Protein AF-0000000084915578 (afdb_homodimer)

Solvent-accessible surface area (backbone atoms only — not comparable to full-atom values): 18205 Å² total; per-residue (Å²): 126,77,75,71,67,58,70,76,76,55,66,74,46,76,43,67,34,32,42,35,34,41,32,51,64,56,45,57,53,54,10,37,47,32,30,48,33,31,28,60,10,42,57,32,36,36,42,27,34,87,81,53,63,85,49,71,80,69,16,33,75,52,12,67,54,28,67,79,70,50,50,68,48,77,44,60,50,63,68,60,42,52,53,51,48,68,72,68,40,77,37,35,34,29,59,37,84,52,90,75,35,37,46,52,93,74,54,84,80,62,75,90,42,41,28,36,42,35,40,28,14,91,84,78,36,58,50,69,74,58,55,70,66,30,80,44,34,30,27,77,84,42,18,40,84,64,91,72,72,61,63,60,43,54,47,42,35,50,50,55,59,55,61,68,66,103,126,77,76,70,66,59,69,75,76,57,66,73,46,76,42,67,35,32,42,34,36,40,32,51,64,56,44,58,53,55,10,37,47,33,31,48,34,32,29,61,10,43,55,34,36,37,42,26,34,88,81,54,63,86,50,71,79,69,15,32,76,54,12,67,56,28,68,78,70,51,51,68,49,75,45,60,53,62,67,59,44,50,52,50,49,68,73,69,40,78,37,36,34,30,58,39,87,51,91,76,36,37,46,51,94,74,53,83,80,61,74,89,42,40,29,35,41,34,38,29,15,91,83,77,38,58,50,69,73,60,54,69,64,31,82,42,34,29,27,77,84,42,19,40,85,64,91,72,73,59,64,61,45,54,47,42,35,51,49,55,59,55,61,67,65,103

pLDDT: mean 94.27, std 12.88, range [24.0, 98.94]

Foldseek 3Di:
DPPPCPPPDDDQDAALEEEEEACADDLLLVLLVLLLCRVLRYQAYEYEEQPDDDDCVSSCVNNVCSVVPGHYYYDYDPVVVLVVLLPPWDAEEEADDDPFAAELVRDDDDRVIRYYYYWYYPVPIHDPSSVVSHPHYYYHDDDDDDPDDDRSVSVNVNSVVRSVVD/DPPPCPPPDDDQDAALEEEEEACADDLLLVLLVLLLCRVLRYQAYEYEEQPDDYDCVSSCVNNVCSVVPGHYYYDYDPVVVLVVLLPPWDAEEEADDDPFAAELVPDDDDRVIRYYYYWYYPVPIHDPSSVVSHPHYYYHDDDDDDPDDDRSVSVNVNSVVRSVVD

Organism: Flavobacterium indicum (strain DSM 17447 / CIP 109464 / GPTSA100-9) (NCBI:txid1094466)

InterPro domains:
  IPR001537 tRNA/rRNA methyltransferase, SpoU type [PF00588] (17-160)
  IPR029026 tRNA (guanine-N1-)-methyltransferase, N-terminal [G3DSA:3.40.1280.10] (2-166)
  IPR029028 Alpha/beta knot methyltransferases [SSF75217] (9-163)
  IPR051259 Ribosomal RNA Methyltransferase [PTHR43191] (7-164)

Secondary structure (DSSP, 8-state):
---------PPP--EEEEEEEES---HHHHHHHHHHHHHTTEEEEEEE-TT----HHHHHHHHTTGGGTS-EEEE--HHHHHHHHHHH-SEEEEES--TTPEEGGG----TTS-EEEEEEBTTTBS-HHHHTT-SEEEE----SS-S---HHHHHHHHHHHHHTT-/---------PPP--EEEEEEEES---HHHHHHHHHHHHHTTEEEEEEE-TT----HHHHHHHHTTGGGTS-EEEE--HHHHHHHHHHH-SEEEEES--TTPEEGGG----TTS-EEEEEEBTTTBS-HHHHTT-SEEEE----SS-S---HHHHHHHHHHHHHTT-

Sequence (332 aa):
MQLQHNNTNFEKQQFPITVICDGIYFQENIGSVFRLCDAFGVKDIVLSGKNLIFSERKINKTSRSTHKTVPYTIIYDKEKLISFIKSNFEQILGIEITNNSIPLNKFEFDSSKKTALIIGSEVVGISDELLNCCQNTIHIPMHGINSSMNVTHALSIVLYTFTQKFMQLQHNNTNFEKQQFPITVICDGIYFQENIGSVFRLCDAFGVKDIVLSGKNLIFSERKINKTSRSTHKTVPYTIIYDKEKLISFIKSNFEQILGIEITNNSIPLNKFEFDSSKKTALIIGSEVVGISDELLNCCQNTIHIPMHGINSSMNVTHALSIVLYTFTQKF

Radius of gyration: 19.31 Å; Cα contacts (8 Å, |Δi|>4): 688; chains: 2; bounding box: 40×57×52 Å

Nearest PDB structures (foldseek):
  2ha8-assembly1_B  TM=8.985E-01  e=6.764E-13  Homo sapiens
  1x7p-assembly1_A  TM=8.379E-01  e=2.114E-11  Streptomyces viridochromogenes
  7edc-assembly1_A-2  TM=7.873E-01  e=2.854E-12  Escherichia coli
  2i6d-assembly1_A  TM=8.215E-01  e=4.209E-11  Porphyromonas gingivalis W83
  1x7p-assembly1_B  TM=8.465E-01  e=1.668E-10  Streptomyces viridochromogenes

Structure (mmCIF, N/CA/C/O backbone):
data_AF-0000000084915578-model_v1
#
loop_
_entity.id
_entity.type
_entity.pdbx_description
1 polymer 'Probable tRNA/rRNA methyltransferase'
#
loop_
_atom_site.group_PDB
_atom_site.id
_atom_site.type_symbol
_atom_site.label_atom_id
_atom_site.label_alt_id
_atom_site.label_comp_id
_atom_site.label_asym_id
_atom_site.label_entity_id
_atom_site.label_seq_id
_atom_site.pdbx_PDB_ins_code
_atom_site.Cartn_x
_atom_site.Cartn_y
_atom_site.Cartn_z
_atom_site.occupancy
_atom_site.B_iso_or_equiv
_atom_site.auth_seq_id
_atom_site.auth_comp_id
_atom_site.auth_asym_id
_atom_site.auth_atom_id
_atom_site.pdbx_PDB_model_num
ATOM 1 N N . MET A 1 1 ? 11.547 13.492 23.359 1 24.11 1 MET A N 1
ATOM 2 C CA . MET A 1 1 ? 11.352 12.148 23.906 1 24.11 1 MET A CA 1
ATOM 3 C C . MET A 1 1 ? 10.961 11.172 22.797 1 24.11 1 MET A C 1
ATOM 5 O O . MET A 1 1 ? 10.031 11.43 22.031 1 24.11 1 MET A O 1
ATOM 9 N N . GLN A 1 2 ? 11.781 10.422 22.156 1 29.3 2 GLN A N 1
ATOM 10 C CA . GLN A 1 2 ? 11.469 9.461 21.094 1 29.3 2 GLN A CA 1
ATOM 11 C C . GLN A 1 2 ? 10.219 8.656 21.438 1 29.3 2 GLN A C 1
ATOM 13 O O . GLN A 1 2 ? 10.078 8.156 22.562 1 29.3 2 GLN A O 1
ATOM 18 N N . LEU A 1 3 ? 9.148 8.969 20.906 1 36.47 3 LEU A N 1
ATOM 19 C CA . LEU A 1 3 ? 7.898 8.305 21.25 1 36.47 3 LEU A CA 1
ATOM 20 C C . LEU A 1 3 ? 8.141 6.855 21.641 1 36.47 3 LEU A C 1
ATOM 22 O O . LEU A 1 3 ? 8.875 6.137 20.969 1 36.47 3 LEU A O 1
ATOM 26 N N . GLN A 1 4 ? 8.445 6.688 22.922 1 36.53 4 GLN A N 1
ATOM 27 C CA . GLN A 1 4 ? 8.469 5.332 23.469 1 36.53 4 GLN A CA 1
ATOM 28 C C . GLN A 1 4 ? 7.441 4.445 22.766 1 36.53 4 GLN A C 1
ATOM 30 O O . GLN A 1 4 ? 6.238 4.699 22.844 1 36.53 4 GLN A O 1
ATOM 35 N N . HIS A 1 5 ? 7.68 4.207 21.5 1 43.44 5 HIS A N 1
ATOM 36 C CA . HIS A 1 5 ? 6.789 3.207 20.922 1 43.44 5 HIS A CA 1
ATOM 37 C C . HIS A 1 5 ? 6.309 2.221 21.984 1 43.44 5 HIS A C 1
ATOM 39 O O . HIS A 1 5 ? 7.062 1.338 22.406 1 43.44 5 HIS A O 1
ATOM 45 N N . ASN A 1 6 ? 5.758 2.756 22.984 1 45.16 6 ASN A N 1
ATOM 46 C CA . ASN A 1 6 ? 5.035 1.681 23.656 1 45.16 6 ASN A CA 1
ATOM 47 C C . ASN A 1 6 ? 4.465 0.679 22.656 1 45.16 6 ASN A C 1
ATOM 49 O O . ASN A 1 6 ? 3.842 1.069 21.672 1 45.16 6 ASN A O 1
ATOM 53 N N . ASN A 1 7 ? 5.109 -0.438 22.438 1 50.56 7 ASN A N 1
ATOM 54 C CA . ASN A 1 7 ? 4.98 -1.566 21.516 1 50.56 7 ASN A CA 1
ATOM 55 C C . ASN A 1 7 ? 3.52 -1.935 21.281 1 50.56 7 ASN A C 1
ATOM 57 O O . ASN A 1 7 ? 2.84 -2.412 22.188 1 50.56 7 ASN A O 1
ATOM 61 N N . THR A 1 8 ? 2.766 -1.022 20.656 1 56.12 8 THR A N 1
ATOM 62 C CA . THR A 1 8 ? 1.512 -1.674 20.297 1 56.12 8 THR A CA 1
ATOM 63 C C . THR A 1 8 ? 1.745 -3.141 19.938 1 56.12 8 THR A C 1
ATOM 65 O O . THR A 1 8 ? 2.602 -3.455 19.109 1 56.12 8 THR A O 1
ATOM 68 N N . ASN A 1 9 ? 1.557 -3.959 20.891 1 67.31 9 ASN A N 1
ATOM 69 C CA . ASN A 1 9 ? 1.665 -5.402 20.703 1 67.31 9 ASN A CA 1
ATOM 70 C C . ASN A 1 9 ? 0.527 -5.945 19.844 1 67.31 9 ASN A C 1
ATOM 72 O O . ASN A 1 9 ? -0.626 -5.969 20.266 1 67.31 9 ASN A O 1
ATOM 76 N N . PHE A 1 10 ? 0.877 -5.969 18.5 1 80.69 10 PHE A N 1
ATOM 77 C CA . PHE A 1 10 ? -0.086 -6.648 17.641 1 80.69 10 PHE A CA 1
ATOM 78 C C . PHE A 1 10 ? -0.057 -8.156 17.891 1 80.69 10 PHE A C 1
ATOM 80 O O . PHE A 1 10 ? 0.991 -8.719 18.203 1 80.69 10 PHE A O 1
ATOM 87 N N . GLU A 1 11 ? -1.188 -8.727 17.875 1 84.69 11 GLU A N 1
ATOM 88 C CA . GLU A 1 11 ? -1.254 -10.18 18 1 84.69 11 GLU A CA 1
ATOM 89 C C . GLU A 1 11 ? -0.652 -10.859 16.781 1 84.69 11 GLU A C 1
ATOM 91 O O . GLU A 1 11 ? -1.042 -10.578 15.641 1 84.69 11 GLU A O 1
ATOM 96 N N . LYS A 1 12 ? 0.289 -11.703 17.094 1 90.56 12 LYS A N 1
ATOM 97 C CA . LYS A 1 12 ? 0.855 -12.508 16.016 1 90.56 12 LYS A CA 1
ATOM 98 C C . LYS A 1 12 ? -0.173 -13.492 15.453 1 90.56 12 LYS A C 1
ATOM 100 O O . LYS A 1 12 ? -0.849 -14.188 16.219 1 90.56 12 LYS A O 1
ATOM 105 N N . GLN A 1 13 ? -0.367 -13.367 14.102 1 94.62 13 GLN A N 1
ATOM 106 C CA . GLN A 1 13 ? -1.313 -14.234 13.414 1 94.62 13 GLN A CA 1
ATOM 107 C C . GLN A 1 13 ? -0.831 -14.57 12.008 1 94.62 13 GLN A C 1
ATOM 109 O O . GLN A 1 13 ? -0.178 -13.75 11.359 1 94.62 13 GLN A O 1
ATOM 114 N N . GLN A 1 14 ? -1.083 -15.82 11.68 1 97.69 14 GLN A N 1
ATOM 115 C CA . GLN A 1 14 ? -0.824 -16.25 10.312 1 97.69 14 GLN A CA 1
ATOM 116 C C . GLN A 1 14 ? -2.117 -16.656 9.609 1 97.69 14 GLN A C 1
ATOM 118 O O . GLN A 1 14 ? -2.975 -17.312 10.203 1 97.69 14 GLN A O 1
ATOM 123 N N . PHE A 1 15 ? -2.219 -16.297 8.367 1 98.56 15 PHE A N 1
ATOM 124 C CA . PHE A 1 15 ? -3.408 -16.594 7.582 1 98.56 15 PHE A CA 1
ATOM 125 C C . PHE A 1 15 ? -3.078 -17.562 6.449 1 98.56 15 PHE A C 1
ATOM 127 O O . PHE A 1 15 ? -1.935 -17.625 5.996 1 98.56 15 PHE A O 1
ATOM 134 N N . PRO A 1 16 ? -4.039 -18.375 6.062 1 98.75 16 PRO A N 1
ATOM 135 C CA . PRO A 1 16 ? -3.779 -19.344 4.992 1 98.75 16 PRO A CA 1
ATOM 136 C C . PRO A 1 16 ? -3.74 -18.688 3.609 1 98.75 16 PRO A C 1
ATOM 138 O O . PRO A 1 16 ? -4.488 -19.094 2.713 1 98.75 16 PRO A O 1
ATOM 141 N N . ILE A 1 17 ? -2.883 -17.703 3.443 1 98.94 17 ILE A N 1
ATOM 142 C CA . ILE A 1 17 ? -2.654 -16.953 2.215 1 98.94 17 ILE A CA 1
ATOM 143 C C . ILE A 1 17 ? -1.2 -17.109 1.776 1 98.94 17 ILE A C 1
ATOM 145 O O . ILE A 1 17 ? -0.284 -17 2.594 1 98.94 17 ILE A O 1
ATOM 149 N N . THR A 1 18 ? -0.978 -17.453 0.585 1 98.94 18 THR A N 1
ATOM 150 C CA . THR A 1 18 ? 0.331 -17.484 -0.059 1 98.94 18 THR A CA 1
ATOM 151 C C . THR A 1 18 ? 0.401 -16.438 -1.173 1 98.94 18 THR A C 1
ATOM 153 O O . THR A 1 18 ? -0.535 -16.312 -1.965 1 98.94 18 THR A O 1
ATOM 156 N N . VAL A 1 19 ? 1.485 -15.727 -1.22 1 98.94 19 VAL A N 1
ATOM 157 C CA . VAL A 1 19 ? 1.704 -14.758 -2.291 1 98.94 19 VAL A CA 1
ATOM 158 C C . VAL A 1 19 ? 2.643 -15.352 -3.338 1 98.94 19 VAL A C 1
ATOM 160 O O . VAL A 1 19 ? 3.725 -15.844 -3.006 1 98.94 19 VAL A O 1
ATOM 163 N N . ILE A 1 20 ? 2.211 -15.336 -4.566 1 98.94 20 ILE A N 1
ATOM 164 C CA . ILE A 1 20 ? 2.998 -15.852 -5.684 1 98.94 20 ILE A CA 1
ATOM 165 C C . ILE A 1 20 ? 3.428 -14.695 -6.586 1 98.94 20 ILE A C 1
ATOM 167 O O . ILE A 1 20 ? 2.586 -14 -7.16 1 98.94 20 ILE A O 1
ATOM 171 N N . CYS A 1 21 ? 4.719 -14.562 -6.711 1 98.88 21 CYS A N 1
ATOM 172 C CA . CYS A 1 21 ? 5.297 -13.523 -7.551 1 98.88 21 CYS A CA 1
ATOM 173 C C . CYS A 1 21 ? 5.66 -14.07 -8.93 1 98.88 21 CYS A C 1
ATOM 175 O O . CYS A 1 21 ? 6.559 -14.906 -9.047 1 98.88 21 CYS A O 1
ATOM 177 N N . ASP A 1 22 ? 4.984 -13.578 -9.914 1 98.44 22 ASP A N 1
ATOM 178 C CA . ASP A 1 22 ? 5.234 -13.984 -11.297 1 98.44 22 ASP A CA 1
ATOM 179 C C . ASP A 1 22 ? 6.16 -13 -12 1 98.44 22 ASP A C 1
ATOM 181 O O . ASP A 1 22 ? 5.699 -12.117 -12.734 1 98.44 22 ASP A O 1
ATOM 185 N N . GLY A 1 23 ? 7.43 -13.156 -11.789 1 97.31 23 GLY A N 1
ATOM 186 C CA . GLY A 1 23 ? 8.43 -12.391 -12.516 1 97.31 23 GLY A CA 1
ATOM 187 C C . GLY A 1 23 ? 8.602 -10.977 -11.984 1 97.31 23 GLY A C 1
ATOM 188 O O . GLY A 1 23 ? 8.789 -10.039 -12.766 1 97.31 23 GLY A O 1
ATOM 189 N N . ILE A 1 24 ? 8.453 -10.781 -10.688 1 97.62 24 ILE A N 1
ATOM 190 C CA . ILE A 1 24 ? 8.781 -9.484 -10.117 1 97.62 24 ILE A CA 1
ATOM 191 C C . ILE A 1 24 ? 10.242 -9.148 -10.414 1 97.62 24 ILE A C 1
ATOM 193 O O . ILE A 1 24 ? 11.141 -9.945 -10.109 1 97.62 24 ILE A O 1
ATOM 197 N N . TYR A 1 25 ? 10.461 -7.973 -10.945 1 91.44 25 TYR A N 1
ATOM 198 C CA . TYR A 1 25 ? 11.758 -7.66 -11.531 1 91.44 25 TYR A CA 1
ATOM 199 C C . TYR A 1 25 ? 12.609 -6.848 -10.562 1 91.44 25 TYR A C 1
ATOM 201 O O . TYR A 1 25 ? 13.781 -7.168 -10.336 1 91.44 25 TYR A O 1
ATOM 209 N N . PHE A 1 26 ? 12.07 -5.793 -10 1 94.81 26 PHE A N 1
ATOM 210 C CA . PHE A 1 26 ? 12.82 -4.855 -9.18 1 94.81 26 PHE A CA 1
ATOM 211 C C . PHE A 1 26 ? 13.055 -5.426 -7.781 1 94.81 26 PHE A C 1
ATOM 213 O O . PHE A 1 26 ? 12.102 -5.785 -7.086 1 94.81 26 PHE A O 1
ATOM 220 N N . GLN A 1 27 ? 14.289 -5.418 -7.32 1 97 27 GLN A N 1
ATOM 221 C CA . GLN A 1 27 ? 14.68 -5.961 -6.027 1 97 27 GLN A CA 1
ATOM 222 C C . GLN A 1 27 ? 13.977 -5.234 -4.887 1 97 27 GLN A C 1
ATOM 224 O O . GLN A 1 27 ? 13.625 -5.848 -3.875 1 97 27 GLN A O 1
ATOM 229 N N . GLU A 1 28 ? 13.773 -3.969 -5.09 1 96.62 28 GLU A N 1
ATOM 230 C CA . GLU A 1 28 ? 13.07 -3.184 -4.082 1 96.62 28 GLU A CA 1
ATOM 231 C C . GLU A 1 28 ? 11.664 -3.719 -3.846 1 96.62 28 GLU A C 1
ATOM 233 O O . GLU A 1 28 ? 11.195 -3.773 -2.707 1 96.62 28 GLU A O 1
ATOM 238 N N . ASN A 1 29 ? 11.039 -4.133 -4.922 1 98.06 29 ASN A N 1
ATOM 239 C CA . ASN A 1 29 ? 9.695 -4.695 -4.801 1 98.06 29 ASN A CA 1
ATOM 240 C C . ASN A 1 29 ? 9.727 -6.078 -4.148 1 98.06 29 ASN A C 1
ATOM 242 O O . ASN A 1 29 ? 8.844 -6.414 -3.357 1 98.06 29 ASN A O 1
ATOM 246 N N . ILE A 1 30 ? 10.703 -6.844 -4.445 1 98.62 30 ILE A N 1
ATOM 247 C CA . ILE A 1 30 ? 10.836 -8.156 -3.814 1 98.62 30 ILE A CA 1
ATOM 248 C C . ILE A 1 30 ? 10.984 -7.984 -2.305 1 98.62 30 ILE A C 1
ATOM 250 O O . ILE A 1 30 ? 10.312 -8.664 -1.528 1 98.62 30 ILE A O 1
ATOM 254 N N . GLY A 1 31 ? 11.875 -7.066 -1.891 1 98.69 31 GLY A N 1
ATOM 255 C CA . GLY A 1 31 ? 12 -6.773 -0.472 1 98.69 31 GLY A CA 1
ATOM 256 C C . GLY A 1 31 ? 10.695 -6.32 0.161 1 98.69 31 GLY A C 1
ATOM 257 O O . GLY A 1 31 ? 10.344 -6.77 1.254 1 98.69 31 GLY A O 1
ATOM 258 N N . SER A 1 32 ? 9.969 -5.465 -0.531 1 98.75 32 SER A N 1
ATOM 259 C CA . SER A 1 32 ? 8.68 -4.961 -0.053 1 98.75 32 SER A CA 1
ATOM 260 C C . SER A 1 32 ? 7.668 -6.09 0.096 1 98.75 32 SER A C 1
ATOM 262 O O . SER A 1 32 ? 6.859 -6.082 1.025 1 98.75 32 SER A O 1
ATOM 264 N N . VAL A 1 33 ? 7.695 -7.039 -0.812 1 98.88 33 VAL A N 1
ATOM 265 C CA . VAL A 1 33 ? 6.789 -8.18 -0.731 1 98.88 33 VAL A CA 1
ATOM 266 C C . VAL A 1 33 ? 7.027 -8.938 0.57 1 98.88 33 VAL A C 1
ATOM 268 O O . VAL A 1 33 ? 6.082 -9.258 1.295 1 98.88 33 VAL A O 1
ATOM 271 N N . PHE A 1 34 ? 8.281 -9.141 0.9 1 98.88 34 PHE A N 1
ATOM 272 C CA . PHE A 1 34 ? 8.602 -9.836 2.143 1 98.88 34 PHE A CA 1
ATOM 273 C C . PHE A 1 34 ? 8.094 -9.047 3.346 1 98.88 34 PHE A C 1
ATOM 275 O O . PHE A 1 34 ? 7.488 -9.617 4.254 1 98.88 34 PHE A O 1
ATOM 282 N N . ARG A 1 35 ? 8.352 -7.777 3.314 1 98.81 35 ARG A N 1
ATOM 283 C CA . ARG A 1 35 ? 7.957 -6.93 4.438 1 98.81 35 ARG A CA 1
ATOM 284 C C . ARG A 1 35 ? 6.441 -6.914 4.605 1 98.81 35 ARG A C 1
ATOM 286 O O . ARG A 1 35 ? 5.934 -7.004 5.727 1 98.81 35 ARG A O 1
ATOM 293 N N . LEU A 1 36 ? 5.75 -6.832 3.527 1 98.88 36 LEU A N 1
ATOM 294 C CA . LEU A 1 36 ? 4.293 -6.848 3.553 1 98.88 36 LEU A CA 1
ATOM 295 C C . LEU A 1 36 ? 3.771 -8.195 4.039 1 98.88 36 LEU A C 1
ATOM 297 O O . LEU A 1 36 ? 2.824 -8.258 4.824 1 98.88 36 LEU A O 1
ATOM 301 N N . CYS A 1 37 ? 4.371 -9.234 3.557 1 98.88 37 CYS A N 1
ATOM 302 C CA . CYS A 1 37 ? 3.928 -10.57 3.939 1 98.88 37 CYS A CA 1
ATOM 303 C C . CYS A 1 37 ? 4.152 -10.812 5.426 1 98.88 37 CYS A C 1
ATOM 305 O O . CYS A 1 37 ? 3.338 -11.469 6.082 1 98.88 37 CYS A O 1
ATOM 307 N N . ASP A 1 38 ? 5.254 -10.305 5.953 1 98.62 38 ASP A N 1
ATOM 308 C CA . ASP A 1 38 ? 5.457 -10.32 7.398 1 98.62 38 ASP A CA 1
ATOM 309 C C . ASP A 1 38 ? 4.352 -9.555 8.117 1 98.62 38 ASP A C 1
ATOM 311 O O . ASP A 1 38 ? 3.682 -10.094 9 1 98.62 38 ASP A O 1
ATOM 315 N N . ALA A 1 39 ? 4.098 -8.375 7.703 1 98.31 39 ALA A N 1
ATOM 316 C CA . ALA A 1 39 ? 3.162 -7.469 8.367 1 98.31 39 ALA A CA 1
ATOM 317 C C . ALA A 1 39 ? 1.756 -8.062 8.398 1 98.31 39 ALA A C 1
ATOM 319 O O . ALA A 1 39 ? 1.021 -7.883 9.375 1 98.31 39 ALA A O 1
ATOM 320 N N . PHE A 1 40 ? 1.447 -8.797 7.348 1 98.62 40 PHE A N 1
ATOM 321 C CA . PHE A 1 40 ? 0.062 -9.234 7.234 1 98.62 40 PHE A CA 1
ATOM 322 C C . PHE A 1 40 ? -0.051 -10.734 7.488 1 98.62 40 PHE A C 1
ATOM 324 O O . PHE A 1 40 ? -1.059 -11.359 7.141 1 98.62 40 PHE A O 1
ATOM 331 N N . GLY A 1 41 ? 0.993 -11.312 8.008 1 98.44 41 GLY A N 1
ATOM 332 C CA . GLY A 1 41 ? 0.93 -12.695 8.453 1 98.44 41 GLY A CA 1
ATOM 333 C C . GLY A 1 41 ? 0.669 -13.672 7.32 1 98.44 41 GLY A C 1
ATOM 334 O O . GLY A 1 41 ? -0.107 -14.617 7.477 1 98.44 41 GLY A O 1
ATOM 335 N N . VAL A 1 42 ? 1.19 -13.469 6.184 1 98.75 42 VAL A N 1
ATOM 336 C CA . VAL A 1 42 ? 1.116 -14.375 5.043 1 98.75 42 VAL A CA 1
ATOM 337 C C . VAL A 1 42 ? 1.883 -15.664 5.355 1 98.75 42 VAL A C 1
ATOM 339 O O . VAL A 1 42 ? 2.957 -15.617 5.961 1 98.75 42 VAL A O 1
ATOM 342 N N . LYS A 1 43 ? 1.327 -16.734 4.93 1 98.62 43 LYS A N 1
ATOM 343 C CA . LYS A 1 43 ? 1.896 -18.047 5.262 1 98.62 43 LYS A CA 1
ATOM 344 C C . LYS A 1 43 ? 3.262 -18.234 4.605 1 98.62 43 LYS A C 1
ATOM 346 O O . LYS A 1 43 ? 4.215 -18.656 5.258 1 98.62 43 LYS A O 1
ATOM 351 N N . ASP A 1 44 ? 3.322 -17.953 3.309 1 98.5 44 ASP A N 1
ATOM 352 C CA . ASP A 1 44 ? 4.598 -18.078 2.605 1 98.5 44 ASP A CA 1
ATOM 353 C C . ASP A 1 44 ? 4.555 -17.375 1.255 1 98.5 44 ASP A C 1
ATOM 355 O O . ASP A 1 44 ? 3.51 -16.844 0.854 1 98.5 44 ASP A O 1
ATOM 359 N N . ILE A 1 45 ? 5.742 -17.312 0.639 1 98.88 45 ILE A N 1
ATOM 360 C CA . ILE A 1 45 ? 5.934 -16.625 -0.636 1 98.88 45 ILE A CA 1
ATOM 361 C C . ILE A 1 45 ? 6.5 -17.609 -1.664 1 98.88 45 ILE A C 1
ATOM 363 O O . ILE A 1 45 ? 7.363 -18.422 -1.342 1 98.88 45 ILE A O 1
ATOM 367 N N . VAL A 1 46 ? 5.988 -17.5 -2.865 1 98.94 46 VAL A N 1
ATOM 368 C CA . VAL A 1 46 ? 6.621 -18.188 -3.986 1 98.94 46 VAL A CA 1
ATOM 369 C C . VAL A 1 46 ? 7.18 -17.156 -4.973 1 98.94 46 VAL A C 1
ATOM 371 O O . VAL A 1 46 ? 6.438 -16.312 -5.484 1 98.94 46 VAL A O 1
ATOM 374 N N . LEU A 1 47 ? 8.445 -17.266 -5.176 1 98.69 47 LEU A N 1
ATOM 375 C CA . LEU A 1 47 ? 9.102 -16.469 -6.215 1 98.69 47 LEU A CA 1
ATOM 376 C C . LEU A 1 47 ? 9.273 -17.281 -7.492 1 98.69 47 LEU A C 1
ATOM 378 O O . LEU A 1 47 ? 9.602 -18.469 -7.441 1 98.69 47 LEU A O 1
ATOM 382 N N . SER A 1 48 ? 8.977 -16.578 -8.617 1 98.25 48 SER A N 1
ATOM 383 C CA . SER A 1 48 ? 9.07 -17.297 -9.891 1 98.25 48 SER A CA 1
ATOM 384 C C . SER A 1 48 ? 9.484 -16.359 -11.016 1 98.25 48 SER A C 1
ATOM 386 O O . SER A 1 48 ? 9.594 -15.148 -10.812 1 98.25 48 SER A O 1
ATOM 388 N N . GLY A 1 49 ? 9.766 -16.906 -12.211 1 94.5 49 GLY A N 1
ATOM 389 C CA . GLY A 1 49 ? 10.164 -16.172 -13.398 1 94.5 49 GLY A CA 1
ATOM 390 C C . GLY A 1 49 ? 11.508 -16.594 -13.938 1 94.5 49 GLY A C 1
ATOM 391 O O . GLY A 1 49 ? 12.445 -16.844 -13.18 1 94.5 49 GLY A O 1
ATOM 392 N N . LYS A 1 50 ? 11.609 -16.656 -15.195 1 88.75 50 LYS A N 1
ATOM 393 C CA . LYS A 1 50 ? 12.828 -17.125 -15.852 1 88.75 50 LYS A CA 1
ATOM 394 C C . LYS A 1 50 ? 13.992 -16.172 -15.578 1 88.75 50 LYS A C 1
ATOM 396 O O . LYS A 1 50 ? 15.141 -16.625 -15.438 1 88.75 50 LYS A O 1
ATOM 401 N N . ASN A 1 51 ? 13.766 -14.93 -15.414 1 88.31 51 ASN A N 1
ATOM 402 C CA . ASN A 1 51 ? 14.812 -13.93 -15.242 1 88.31 51 ASN A CA 1
ATOM 403 C C . ASN A 1 51 ? 14.852 -13.406 -13.805 1 88.31 51 ASN A C 1
ATOM 405 O O . ASN A 1 51 ? 15.352 -12.305 -13.555 1 88.31 51 ASN A O 1
ATOM 409 N N . LEU A 1 52 ? 14.281 -14.195 -12.93 1 93.25 52 LEU A N 1
ATOM 410 C CA . LEU A 1 52 ? 14.242 -13.773 -11.539 1 93.25 52 LEU A CA 1
ATOM 411 C C . LEU A 1 52 ? 15.656 -13.57 -10.992 1 93.25 52 LEU A C 1
ATOM 413 O O . LEU A 1 52 ? 16.5 -14.445 -11.117 1 93.25 52 LEU A O 1
ATOM 417 N N . ILE A 1 53 ? 15.859 -12.359 -10.516 1 91.69 53 ILE A N 1
ATOM 418 C CA . ILE A 1 53 ? 17.047 -12.07 -9.719 1 91.69 53 ILE A CA 1
ATOM 419 C C . ILE A 1 53 ? 16.656 -11.898 -8.258 1 91.69 53 ILE A C 1
ATOM 421 O O . ILE A 1 53 ? 15.797 -11.086 -7.926 1 91.69 53 ILE A O 1
ATOM 425 N N . PHE A 1 54 ? 17.266 -12.727 -7.434 1 94.69 54 PHE A N 1
ATOM 426 C CA . PHE A 1 54 ? 17.016 -12.672 -6 1 94.69 54 PHE A CA 1
ATOM 427 C C . PHE A 1 54 ? 18.312 -12.562 -5.223 1 94.69 54 PHE A C 1
ATOM 429 O O . PHE A 1 54 ? 19.141 -13.484 -5.242 1 94.69 54 PHE A O 1
ATOM 436 N N . SER A 1 55 ? 18.5 -11.43 -4.664 1 96.25 55 SER A N 1
ATOM 437 C CA . SER A 1 55 ? 19.672 -11.164 -3.852 1 96.25 55 SER A CA 1
ATOM 438 C C . SER A 1 55 ? 19.297 -10.68 -2.457 1 96.25 55 SER A C 1
ATOM 440 O O . SER A 1 55 ? 18.75 -9.578 -2.301 1 96.25 55 SER A O 1
ATOM 442 N N . GLU A 1 56 ? 19.625 -11.484 -1.433 1 96.06 56 GLU A N 1
ATOM 443 C CA . GLU A 1 56 ? 19.297 -11.102 -0.062 1 96.06 56 GLU A CA 1
ATOM 444 C C . GLU A 1 56 ? 19.922 -9.75 0.293 1 96.06 56 GLU A C 1
ATOM 446 O O . GLU A 1 56 ? 19.297 -8.938 0.98 1 96.06 56 GLU A O 1
ATOM 451 N N . ARG A 1 57 ? 21.094 -9.547 -0.167 1 96.88 57 ARG A N 1
ATOM 452 C CA . ARG A 1 57 ? 21.797 -8.297 0.099 1 96.88 57 ARG A CA 1
ATOM 453 C C . ARG A 1 57 ? 21.031 -7.105 -0.468 1 96.88 57 ARG A C 1
ATOM 455 O O . ARG A 1 57 ? 20.875 -6.078 0.199 1 96.88 57 ARG A O 1
ATOM 462 N N . LYS A 1 58 ? 20.5 -7.32 -1.671 1 97.31 58 LYS A N 1
ATOM 463 C CA . LYS A 1 58 ? 19.859 -6.211 -2.377 1 97.31 58 LYS A CA 1
ATOM 464 C C . LYS A 1 58 ? 18.484 -5.918 -1.807 1 97.31 58 LYS A C 1
ATOM 466 O O . LYS A 1 58 ? 18 -4.789 -1.884 1 97.31 58 LYS A O 1
ATOM 471 N N . ILE A 1 59 ? 17.906 -6.941 -1.19 1 97.88 59 ILE A N 1
ATOM 472 C CA . ILE A 1 59 ? 16.531 -6.723 -0.761 1 97.88 59 ILE A CA 1
ATOM 473 C C . ILE A 1 59 ? 16.5 -6.418 0.735 1 97.88 59 ILE A C 1
ATOM 475 O O . ILE A 1 59 ? 15.445 -6.082 1.284 1 97.88 59 ILE A O 1
ATOM 479 N N . ASN A 1 60 ? 17.578 -6.438 1.434 1 97.69 60 ASN A N 1
ATOM 480 C CA . ASN A 1 60 ? 17.625 -6.336 2.889 1 97.69 60 ASN A CA 1
AT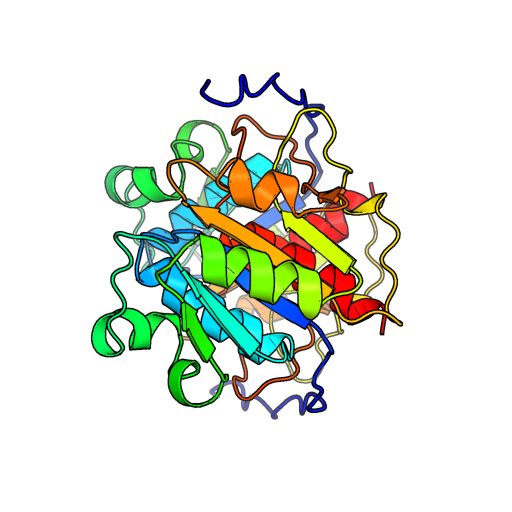OM 481 C C . ASN A 1 60 ? 17.047 -5.008 3.371 1 97.69 60 ASN A C 1
ATOM 483 O O . ASN A 1 60 ? 16.25 -4.98 4.316 1 97.69 60 ASN A O 1
ATOM 487 N N . LYS A 1 61 ? 17.438 -3.959 2.707 1 95.56 61 LYS A N 1
ATOM 488 C CA . LYS A 1 61 ? 16.984 -2.637 3.129 1 95.56 61 LYS A CA 1
ATOM 489 C C . LYS A 1 61 ? 15.461 -2.521 3.037 1 95.56 61 LYS A C 1
ATOM 491 O O . LYS A 1 61 ? 14.805 -2.104 3.992 1 95.56 61 LYS A O 1
ATOM 496 N N . THR A 1 62 ? 14.938 -2.959 1.933 1 96.94 62 THR A N 1
ATOM 497 C CA . THR A 1 62 ? 13.508 -2.76 1.712 1 96.94 62 THR A CA 1
ATOM 498 C C . THR A 1 62 ? 12.695 -3.818 2.453 1 96.94 62 THR A C 1
ATOM 500 O O . THR A 1 62 ? 11.555 -3.568 2.844 1 96.94 62 THR A O 1
ATOM 503 N N . SER A 1 63 ? 13.25 -5 2.658 1 98.19 63 SER A N 1
ATOM 504 C CA . SER A 1 63 ? 12.539 -6.047 3.379 1 98.19 63 SER A CA 1
ATOM 505 C C . SER A 1 63 ? 12.602 -5.824 4.887 1 98.19 63 SER A C 1
ATOM 507 O O . SER A 1 63 ? 11.805 -6.395 5.641 1 98.19 63 SER A O 1
ATOM 509 N N . ARG A 1 64 ? 13.578 -5.008 5.293 1 97.12 64 ARG A N 1
ATOM 510 C CA . ARG A 1 64 ? 13.875 -4.844 6.715 1 97.12 64 ARG A CA 1
ATOM 511 C C . ARG A 1 64 ? 14.117 -6.195 7.379 1 97.12 64 ARG A C 1
ATOM 513 O O . ARG A 1 64 ? 13.555 -6.48 8.438 1 97.12 64 ARG A O 1
ATOM 520 N N . SER A 1 65 ? 14.758 -7.125 6.723 1 97.69 65 SER A N 1
ATOM 521 C CA . SER A 1 65 ? 15.273 -8.414 7.164 1 97.69 65 SER A CA 1
ATOM 522 C C . SER A 1 65 ? 14.156 -9.445 7.277 1 97.69 65 SER A C 1
ATOM 524 O O . SER A 1 65 ? 14.383 -10.562 7.758 1 97.69 65 SER A O 1
ATOM 526 N N . THR A 1 66 ? 13.039 -9.117 6.805 1 98.12 66 THR A N 1
ATOM 527 C CA . THR A 1 66 ? 11.922 -10.055 6.93 1 98.12 66 THR A CA 1
ATOM 528 C C . THR A 1 66 ? 12.094 -11.227 5.969 1 98.12 66 THR A C 1
ATOM 530 O O . THR A 1 66 ? 11.422 -12.25 6.109 1 98.12 66 THR A O 1
ATOM 533 N N . HIS A 1 67 ? 12.977 -11.117 4.977 1 98 67 HIS A N 1
ATOM 534 C CA . HIS A 1 67 ? 13.281 -12.234 4.094 1 98 67 HIS A CA 1
ATOM 535 C C . HIS A 1 67 ? 13.961 -13.367 4.863 1 98 67 HIS A C 1
ATOM 537 O O . HIS A 1 67 ? 14.031 -14.5 4.371 1 98 67 HIS A O 1
ATOM 543 N N . LYS A 1 68 ? 14.383 -13.078 6.066 1 97.69 68 LYS A N 1
ATOM 544 C CA . LYS A 1 68 ? 15.023 -14.094 6.898 1 97.69 68 LYS A CA 1
ATOM 545 C C . LYS A 1 68 ? 13.984 -14.875 7.699 1 97.69 68 LYS A C 1
ATOM 547 O O . LYS A 1 68 ? 14.289 -15.938 8.242 1 97.69 68 LYS A O 1
ATOM 552 N N . THR A 1 69 ? 12.781 -14.375 7.797 1 97.19 69 THR A N 1
ATOM 553 C CA . THR A 1 69 ? 11.82 -14.984 8.711 1 97.19 69 THR A CA 1
ATOM 554 C C . THR A 1 69 ? 10.578 -15.453 7.961 1 97.19 69 THR A C 1
ATOM 556 O O . THR A 1 69 ? 9.945 -16.438 8.352 1 97.19 69 THR A O 1
ATOM 559 N N . VAL A 1 70 ? 10.188 -14.805 6.898 1 98.19 70 VAL A N 1
ATOM 560 C CA . VAL A 1 70 ? 9.047 -15.227 6.09 1 98.19 70 VAL A CA 1
ATOM 561 C C . VAL A 1 70 ? 9.461 -16.391 5.188 1 98.19 70 VAL A C 1
ATOM 563 O O . VAL A 1 70 ? 10.367 -16.25 4.359 1 98.19 70 VAL A O 1
ATOM 566 N N . PRO A 1 71 ? 8.812 -17.531 5.336 1 98.69 71 PRO A N 1
ATOM 567 C CA . PRO A 1 71 ? 9.164 -18.656 4.453 1 98.69 71 PRO A CA 1
ATOM 568 C C . PRO A 1 71 ? 8.906 -18.344 2.979 1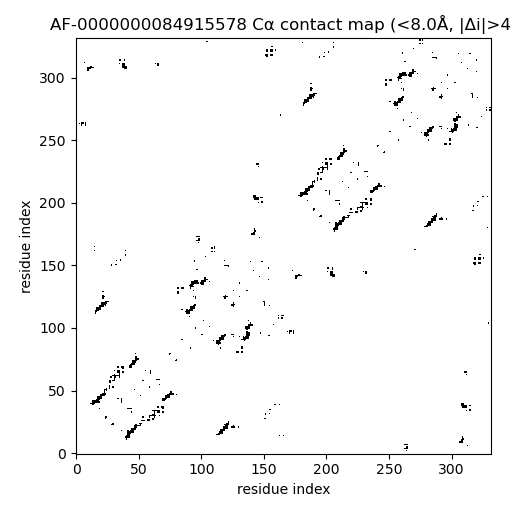 98.69 71 PRO A C 1
ATOM 570 O O . PRO A 1 71 ? 7.93 -17.672 2.645 1 98.69 71 PRO A O 1
ATOM 573 N N . TYR A 1 72 ? 9.844 -18.844 2.176 1 98.75 72 TYR A N 1
ATOM 574 C CA . TYR A 1 72 ? 9.633 -18.672 0.743 1 98.75 72 TYR A CA 1
ATOM 575 C C . TYR A 1 72 ? 10.258 -19.828 -0.035 1 98.75 72 TYR A C 1
ATOM 577 O O . TYR A 1 72 ? 11.125 -20.531 0.482 1 98.75 72 TYR A O 1
ATOM 585 N N . THR A 1 73 ? 9.781 -20.031 -1.218 1 98.44 73 THR A N 1
ATOM 586 C CA . THR A 1 73 ? 10.336 -20.969 -2.182 1 98.44 73 THR A CA 1
ATOM 587 C C . THR A 1 73 ? 10.508 -20.312 -3.549 1 98.44 73 THR A C 1
ATOM 589 O O . THR A 1 73 ? 9.812 -19.344 -3.869 1 98.44 73 THR A O 1
ATOM 592 N N . ILE A 1 74 ? 11.445 -20.812 -4.273 1 98.12 74 ILE A N 1
ATOM 593 C CA . ILE A 1 74 ? 11.641 -20.359 -5.641 1 98.12 74 ILE A CA 1
ATOM 594 C C . ILE A 1 74 ? 11.328 -21.484 -6.617 1 98.12 74 ILE A C 1
ATOM 596 O O . ILE A 1 74 ? 11.859 -22.594 -6.484 1 98.12 74 ILE A O 1
ATOM 600 N N . ILE A 1 75 ? 10.43 -21.234 -7.535 1 98.12 75 ILE A N 1
ATOM 601 C CA . ILE A 1 75 ? 10.094 -22.203 -8.578 1 98.12 75 ILE A CA 1
ATOM 602 C C . ILE A 1 75 ? 10.336 -21.594 -9.953 1 98.12 75 ILE A C 1
ATOM 604 O O . ILE A 1 75 ? 9.562 -20.734 -10.398 1 98.12 75 ILE A O 1
ATOM 608 N N . TYR A 1 76 ? 11.32 -22.031 -10.695 1 96.12 76 TYR A N 1
ATOM 609 C CA . TYR A 1 76 ? 11.695 -21.469 -11.984 1 96.12 76 TYR A CA 1
ATOM 610 C C . TYR A 1 76 ? 10.867 -22.062 -13.109 1 96.12 76 TYR A C 1
ATOM 612 O O . TYR A 1 76 ? 10.461 -21.359 -14.039 1 96.12 76 TYR A O 1
ATOM 620 N N . ASP A 1 77 ? 10.633 -23.344 -12.977 1 96.19 77 ASP A N 1
ATOM 621 C CA . ASP A 1 77 ? 9.914 -24.062 -14.023 1 96.19 77 ASP A CA 1
ATOM 622 C C . ASP A 1 77 ? 8.43 -23.703 -14.016 1 96.19 77 ASP A C 1
ATOM 624 O O . ASP A 1 77 ? 7.734 -23.938 -13.023 1 96.19 77 ASP A O 1
ATOM 628 N N . LYS A 1 78 ? 7.949 -23.266 -15.094 1 96.81 78 LYS A N 1
ATOM 629 C CA . LYS A 1 78 ? 6.586 -22.75 -15.188 1 96.81 78 LYS A CA 1
ATOM 630 C C . LYS A 1 78 ? 5.566 -23.875 -15.008 1 96.81 78 LYS A C 1
ATOM 632 O O . LYS A 1 78 ? 4.539 -23.688 -14.352 1 96.81 78 LYS A O 1
ATOM 637 N N . GLU A 1 79 ? 5.852 -24.938 -15.594 1 97.44 79 GLU A N 1
ATOM 638 C CA . GLU A 1 79 ? 4.93 -26.062 -15.484 1 97.44 79 GLU A CA 1
ATOM 639 C C . GLU A 1 79 ? 4.82 -26.547 -14.047 1 97.44 79 GLU A C 1
ATOM 641 O O . GLU A 1 79 ? 3.732 -26.891 -13.578 1 97.44 79 GLU A O 1
ATOM 646 N N . LYS A 1 80 ? 5.918 -26.625 -13.398 1 98.25 80 LYS A N 1
ATOM 647 C CA . LYS A 1 80 ? 5.926 -27 -11.992 1 98.25 80 LYS A CA 1
ATOM 648 C C . LYS A 1 80 ? 5.152 -25.984 -11.148 1 98.25 80 LYS A C 1
ATOM 650 O O . LYS A 1 80 ? 4.434 -26.359 -10.227 1 98.25 80 LYS A O 1
ATOM 655 N N . LEU A 1 81 ? 5.289 -24.766 -11.469 1 98.69 81 LEU A N 1
ATOM 656 C CA . LEU A 1 81 ? 4.574 -23.719 -10.75 1 98.69 81 LEU A CA 1
ATOM 657 C C . LEU A 1 81 ? 3.068 -23.875 -10.93 1 98.69 81 LEU A C 1
ATOM 659 O O . LEU A 1 81 ? 2.312 -23.812 -9.953 1 98.69 81 LEU A O 1
ATOM 663 N N . ILE A 1 82 ? 2.688 -24.062 -12.141 1 98.69 82 ILE A N 1
ATOM 664 C CA . ILE A 1 82 ? 1.271 -24.219 -12.453 1 98.69 82 ILE A CA 1
ATOM 665 C C . ILE A 1 82 ? 0.697 -25.422 -11.695 1 98.69 82 ILE A C 1
ATOM 667 O O . ILE A 1 82 ? -0.366 -25.312 -11.078 1 98.69 82 ILE A O 1
ATOM 671 N N . SER A 1 83 ? 1.412 -26.5 -11.742 1 98.69 83 SER A N 1
ATOM 672 C CA . SER A 1 83 ? 0.987 -27.688 -11.031 1 98.69 83 SER A CA 1
ATOM 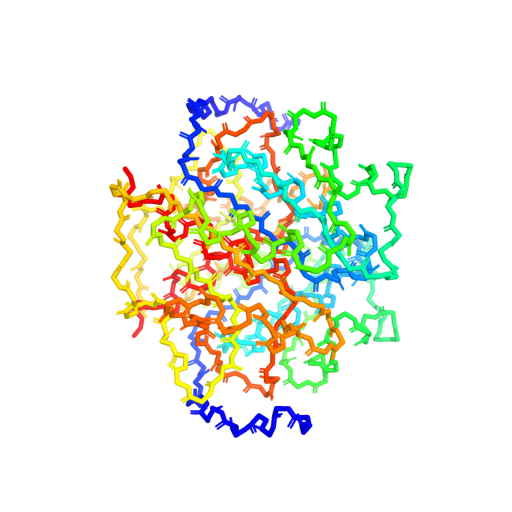673 C C . SER A 1 83 ? 0.881 -27.438 -9.531 1 98.69 83 SER A C 1
ATOM 675 O O . SER A 1 83 ? -0.079 -27.859 -8.891 1 98.69 83 SER A O 1
ATOM 677 N N . PHE A 1 84 ? 1.867 -26.781 -8.977 1 98.81 84 PHE A N 1
ATOM 678 C CA . PHE A 1 84 ? 1.889 -26.422 -7.562 1 98.81 84 PHE A CA 1
ATOM 679 C C . PHE A 1 84 ? 0.654 -25.609 -7.191 1 98.81 84 PHE A C 1
ATOM 681 O O . PHE A 1 84 ? -0.009 -25.891 -6.191 1 98.81 84 PHE A O 1
ATOM 688 N N . ILE A 1 85 ? 0.318 -24.641 -8 1 98.81 85 ILE A N 1
ATOM 689 C CA . ILE A 1 85 ? -0.802 -23.75 -7.73 1 98.81 85 ILE A CA 1
ATOM 690 C C . ILE A 1 85 ? -2.111 -24.531 -7.766 1 98.81 85 ILE A C 1
ATOM 692 O O . ILE A 1 85 ? -2.904 -24.469 -6.824 1 98.81 85 ILE A O 1
ATOM 696 N N . LYS A 1 86 ? -2.293 -25.297 -8.797 1 98.38 86 LYS A N 1
ATOM 697 C CA . LYS A 1 86 ? -3.553 -26 -9.008 1 98.38 86 LYS A CA 1
ATOM 698 C C . LYS A 1 86 ? -3.77 -27.062 -7.938 1 98.38 86 LYS A C 1
ATOM 700 O O . LYS A 1 86 ? -4.906 -27.344 -7.551 1 98.38 86 LYS A O 1
ATOM 705 N N . SER A 1 87 ? -2.725 -27.531 -7.371 1 98.5 87 SER A N 1
ATOM 706 C CA . SER A 1 87 ? -2.816 -28.656 -6.441 1 98.5 87 SER A CA 1
ATOM 707 C C . SER A 1 87 ? -2.967 -28.172 -5.004 1 98.5 87 SER A C 1
ATOM 709 O O . SER A 1 87 ? -3.406 -28.922 -4.133 1 98.5 87 SER A O 1
ATOM 711 N N . ASN A 1 88 ? -2.67 -26.953 -4.742 1 98.62 88 ASN A N 1
ATOM 712 C CA . ASN A 1 88 ? -2.484 -26.594 -3.338 1 98.62 88 ASN A CA 1
ATOM 713 C C . ASN A 1 88 ? -3.486 -25.547 -2.883 1 98.62 88 ASN A C 1
ATOM 715 O O . ASN A 1 88 ? -3.652 -25.312 -1.683 1 98.62 88 ASN A O 1
ATOM 719 N N . PHE A 1 89 ? -4.191 -24.953 -3.809 1 98.81 89 PHE A N 1
ATOM 720 C CA . PHE A 1 89 ? -5.02 -23.828 -3.4 1 98.81 89 PHE A CA 1
ATOM 721 C C . PHE A 1 89 ? -6.449 -23.984 -3.902 1 98.81 89 PHE A C 1
ATOM 723 O O . PHE A 1 89 ? -6.668 -24.469 -5.016 1 98.81 89 PHE A O 1
ATOM 730 N N . GLU A 1 90 ? -7.348 -23.516 -3.08 1 98.62 90 GLU A N 1
ATOM 731 C CA . GLU A 1 90 ? -8.773 -23.562 -3.385 1 98.62 90 GLU A CA 1
ATOM 732 C C . GLU A 1 90 ? -9.266 -22.234 -3.959 1 98.62 90 GLU A C 1
ATOM 734 O O . GLU A 1 90 ? -10.266 -22.188 -4.672 1 98.62 90 GLU A O 1
ATOM 739 N N . GLN A 1 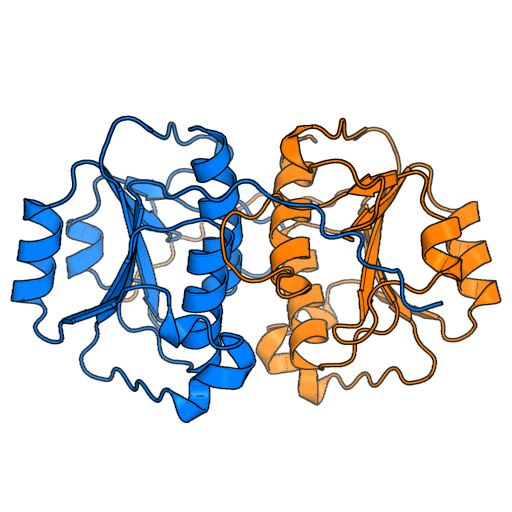91 ? -8.664 -21.172 -3.551 1 98.81 91 GLN A N 1
ATOM 740 C CA . GLN A 1 91 ? -8.938 -19.812 -4.008 1 98.81 91 GLN A CA 1
ATOM 741 C C . GLN A 1 91 ? -7.684 -19.172 -4.598 1 98.81 91 GLN A C 1
ATOM 743 O O . GLN A 1 91 ? -6.719 -18.906 -3.883 1 98.81 91 GLN A O 1
ATOM 748 N N . ILE A 1 92 ? -7.699 -19.062 -5.977 1 98.94 92 ILE A N 1
ATOM 749 C CA . ILE A 1 92 ? -6.566 -18.5 -6.699 1 98.94 92 ILE A CA 1
ATOM 750 C C . ILE A 1 92 ? -6.961 -17.172 -7.332 1 98.94 92 ILE A C 1
ATOM 752 O O . ILE A 1 92 ? -7.801 -17.125 -8.234 1 98.94 92 ILE A O 1
ATOM 756 N N . LEU A 1 93 ? -6.359 -16.125 -6.875 1 98.94 93 LEU A N 1
ATOM 757 C CA . LEU A 1 93 ? -6.723 -14.766 -7.293 1 98.94 93 LEU A CA 1
ATOM 758 C C . LEU A 1 93 ? -5.523 -14.055 -7.91 1 98.94 93 LEU A C 1
ATOM 760 O O . LEU A 1 93 ? -4.434 -14.047 -7.336 1 98.94 93 LEU A O 1
ATOM 764 N N . GLY A 1 94 ? -5.695 -13.539 -9.094 1 98.94 94 GLY A N 1
ATOM 765 C CA . GLY A 1 94 ? -4.715 -12.633 -9.672 1 98.94 94 GLY A CA 1
ATOM 766 C C . GLY A 1 94 ? -4.996 -11.172 -9.367 1 98.94 94 GLY A C 1
ATOM 767 O O . GLY A 1 94 ? -6.117 -10.695 -9.562 1 98.94 94 GLY A O 1
ATOM 768 N N . ILE A 1 95 ? -4.055 -10.484 -8.859 1 98.81 95 ILE A N 1
ATOM 769 C CA . ILE A 1 95 ? -4.172 -9.039 -8.695 1 98.81 95 ILE A CA 1
ATOM 770 C C . ILE A 1 95 ? -3.721 -8.336 -9.969 1 98.81 95 ILE A C 1
ATOM 772 O O . ILE A 1 95 ? -2.523 -8.125 -10.18 1 98.81 95 ILE A O 1
ATOM 776 N N . GLU A 1 96 ? -4.691 -8.055 -10.766 1 97.44 96 GLU A N 1
ATOM 777 C CA . GLU A 1 96 ? -4.438 -7.535 -12.109 1 97.44 96 GLU A CA 1
ATOM 778 C C . GLU A 1 96 ? -5.684 -6.883 -12.695 1 97.44 96 GLU A C 1
ATOM 780 O O . GLU A 1 96 ? -6.801 -7.355 -12.477 1 97.44 96 GLU A O 1
ATOM 785 N N . ILE A 1 97 ? -5.375 -5.758 -13.367 1 95.69 97 ILE A N 1
ATOM 786 C CA . ILE A 1 97 ? -6.477 -5.172 -14.125 1 95.69 97 ILE A CA 1
ATOM 787 C C . ILE A 1 97 ? -6.664 -5.93 -15.43 1 95.69 97 ILE A C 1
ATOM 789 O O . ILE A 1 97 ? -5.781 -5.918 -16.297 1 95.69 97 ILE A O 1
ATOM 793 N N . THR A 1 98 ? -7.727 -6.648 -15.578 1 94.69 98 THR A N 1
ATOM 794 C CA . THR A 1 98 ? -8.109 -7.355 -16.797 1 94.69 98 THR A CA 1
ATOM 795 C C . THR A 1 98 ? -9.516 -6.953 -17.234 1 94.69 98 THR A C 1
ATOM 797 O O . THR A 1 98 ? -10.188 -6.18 -16.547 1 94.69 98 THR A O 1
ATOM 800 N N . ASN A 1 99 ? -9.961 -7.449 -18.359 1 93.12 99 ASN A N 1
ATOM 801 C CA . ASN A 1 99 ? -11.281 -7.109 -18.891 1 93.12 99 ASN A CA 1
ATOM 802 C C . ASN A 1 99 ? -12.398 -7.578 -17.953 1 93.12 99 ASN A C 1
ATOM 804 O O . ASN A 1 99 ? -13.484 -6.992 -17.938 1 93.12 99 ASN A O 1
ATOM 808 N N . ASN A 1 100 ? -12.102 -8.586 -17.203 1 95.38 100 ASN A N 1
ATOM 809 C CA . ASN A 1 100 ? -13.148 -9.156 -16.359 1 95.38 100 ASN A CA 1
ATOM 810 C C . ASN A 1 100 ? -12.766 -9.117 -14.891 1 95.38 100 ASN A C 1
ATOM 812 O O . ASN A 1 100 ? -13.328 -9.844 -14.07 1 95.38 100 ASN A O 1
ATOM 816 N N . SER A 1 101 ? -11.766 -8.367 -14.609 1 97.75 101 SER A N 1
ATOM 817 C CA . SER A 1 101 ? -11.352 -8.281 -13.211 1 97.75 101 SER A CA 1
ATOM 818 C C . SER A 1 101 ? -12.445 -7.652 -12.352 1 97.75 101 SER A C 1
ATOM 820 O O . SER A 1 101 ? -13.188 -6.785 -12.82 1 97.75 101 SER A O 1
ATOM 822 N N . ILE A 1 102 ? -12.562 -8.117 -11.094 1 98.44 102 ILE A N 1
ATOM 823 C CA . ILE A 1 102 ? -13.57 -7.672 -10.141 1 98.44 102 ILE A CA 1
ATOM 824 C C . ILE A 1 102 ? -12.984 -6.605 -9.227 1 98.44 102 ILE A C 1
ATOM 826 O O . ILE A 1 102 ? -11.883 -6.777 -8.688 1 98.44 102 ILE A O 1
ATOM 830 N N . PRO A 1 103 ? -13.672 -5.43 -9.109 1 98.12 103 PRO A N 1
ATOM 831 C CA . PRO A 1 103 ? -13.195 -4.48 -8.102 1 98.12 103 PRO A CA 1
ATOM 832 C C . PRO A 1 103 ? -13.07 -5.098 -6.715 1 98.12 103 PRO A C 1
ATOM 834 O O . PRO A 1 103 ? -13.938 -5.871 -6.301 1 98.12 103 PRO A O 1
ATOM 837 N N . LEU A 1 104 ? -12.016 -4.762 -6.066 1 98.69 104 LEU A N 1
ATOM 838 C CA . LEU A 1 104 ? -11.672 -5.379 -4.789 1 98.69 104 LEU A CA 1
ATOM 839 C C . LEU A 1 104 ? -12.828 -5.25 -3.799 1 98.69 104 LEU A C 1
ATOM 841 O O . LEU A 1 104 ? -13.148 -6.199 -3.078 1 98.69 104 LEU A O 1
ATOM 845 N N . ASN A 1 105 ? -13.5 -4.113 -3.773 1 97.62 105 ASN A N 1
ATOM 846 C CA . ASN A 1 105 ? -14.562 -3.861 -2.805 1 97.62 105 ASN A CA 1
ATOM 847 C C . ASN A 1 105 ? -15.836 -4.629 -3.152 1 97.62 105 ASN A C 1
ATOM 849 O O . ASN A 1 105 ? -16.781 -4.648 -2.371 1 97.62 105 ASN A O 1
ATOM 853 N N . LYS A 1 106 ? -15.844 -5.246 -4.293 1 98.12 106 LYS A N 1
ATOM 854 C CA . LYS A 1 106 ? -17 -6.02 -4.723 1 98.12 106 LYS A CA 1
ATOM 855 C C . LYS A 1 106 ? -16.719 -7.516 -4.691 1 98.12 106 LYS A C 1
ATOM 857 O O . LYS A 1 106 ? -17.609 -8.336 -4.926 1 98.12 106 LYS A O 1
ATOM 862 N N . PHE A 1 107 ? -15.492 -7.867 -4.445 1 98.62 107 PHE A N 1
ATOM 863 C CA . PHE A 1 107 ? -15.109 -9.273 -4.43 1 98.62 107 PHE A CA 1
ATOM 864 C C . PHE A 1 107 ? -15.453 -9.914 -3.088 1 98.62 107 PHE A C 1
ATOM 866 O O . PHE A 1 107 ? -15.148 -9.352 -2.031 1 98.62 107 PHE A O 1
ATOM 873 N N . GLU A 1 108 ? -16.047 -11.039 -3.141 1 98.5 108 GLU A N 1
ATOM 874 C CA . GLU A 1 108 ? -16.375 -11.789 -1.933 1 98.5 108 GLU A CA 1
ATOM 875 C C . GLU A 1 108 ? -15.281 -12.797 -1.59 1 98.5 108 GLU A C 1
ATOM 877 O O . GLU A 1 108 ? -15.273 -13.914 -2.107 1 98.5 108 GLU A O 1
ATOM 882 N N . PHE A 1 109 ? -14.469 -12.438 -0.721 1 98.75 109 PHE A N 1
ATOM 883 C CA . PHE A 1 109 ? -13.352 -13.266 -0.283 1 98.75 109 PHE A CA 1
ATOM 884 C C . PHE A 1 109 ? -13.836 -14.391 0.622 1 98.75 109 PHE A C 1
ATOM 886 O O . PHE A 1 109 ? -14.609 -14.156 1.551 1 98.75 109 PHE A O 1
ATOM 893 N N . ASP A 1 110 ? -13.414 -15.594 0.385 1 98.75 110 ASP A N 1
ATOM 894 C CA . ASP A 1 110 ? -13.773 -16.75 1.196 1 98.75 110 ASP A CA 1
ATOM 895 C C . ASP A 1 110 ? -12.641 -17.141 2.148 1 98.75 110 ASP A C 1
ATOM 897 O O . ASP A 1 110 ? -11.719 -17.844 1.764 1 98.75 110 ASP A O 1
ATOM 901 N N . SER A 1 111 ? -12.766 -16.766 3.371 1 98.44 111 SER A N 1
ATOM 902 C CA . SER A 1 111 ? -11.688 -16.906 4.348 1 98.44 111 SER A CA 1
ATOM 903 C C . SER A 1 111 ? -11.539 -18.359 4.793 1 98.44 111 SER A C 1
ATOM 905 O O . SER A 1 111 ? -10.594 -18.703 5.512 1 98.44 111 SER A O 1
ATOM 907 N N . SER A 1 112 ? -12.398 -19.203 4.395 1 98.44 112 SER A N 1
ATOM 908 C CA . SER A 1 112 ? -12.305 -20.609 4.75 1 98.44 112 SER A CA 1
ATOM 909 C C . SER A 1 112 ? -11.406 -21.375 3.781 1 98.44 112 SER A C 1
ATOM 911 O O . SER A 1 112 ? -11.039 -22.531 4.035 1 98.44 112 SER A O 1
ATOM 913 N N . LYS A 1 113 ? -10.977 -20.75 2.736 1 98.75 113 LYS A N 1
ATOM 914 C CA . LYS A 1 113 ? -10.211 -21.422 1.687 1 98.75 113 LYS A CA 1
ATOM 915 C C . LYS A 1 113 ? -8.742 -21.031 1.745 1 98.75 113 LYS A C 1
ATOM 917 O O . LYS A 1 113 ? -8.414 -19.859 1.992 1 98.75 113 LYS A O 1
ATOM 922 N N . LYS A 1 114 ? -7.922 -22.016 1.484 1 98.81 114 LYS A N 1
ATOM 923 C CA . LYS A 1 114 ? -6.512 -21.703 1.256 1 98.81 114 LYS A CA 1
ATOM 924 C C . LYS A 1 114 ? -6.328 -20.875 -0.01 1 98.81 114 LYS A C 1
ATOM 926 O O . LYS A 1 114 ? -6.742 -21.281 -1.096 1 98.81 114 LYS A O 1
ATOM 931 N N . THR A 1 115 ? -5.68 -19.688 0.13 1 98.94 115 THR A N 1
ATOM 932 C CA . THR A 1 115 ? -5.746 -18.719 -0.948 1 98.94 115 THR A CA 1
ATOM 933 C C . THR A 1 115 ? -4.352 -18.422 -1.497 1 98.94 115 THR A C 1
ATOM 935 O O . THR A 1 115 ? -3.396 -18.266 -0.733 1 98.94 115 THR A O 1
ATOM 938 N N . ALA A 1 116 ? -4.227 -18.406 -2.805 1 98.94 116 ALA A N 1
ATOM 939 C CA . ALA A 1 116 ? -3.068 -17.859 -3.506 1 98.94 116 ALA A CA 1
ATOM 940 C C . ALA A 1 116 ? -3.383 -16.484 -4.094 1 98.94 116 ALA A C 1
ATOM 942 O O . ALA A 1 116 ? -4.391 -16.312 -4.785 1 98.94 116 ALA A O 1
ATOM 943 N N . LEU A 1 117 ? -2.58 -15.562 -3.779 1 98.94 117 LEU A N 1
ATOM 944 C CA . LEU A 1 117 ? -2.607 -14.25 -4.414 1 98.94 117 LEU A CA 1
ATOM 945 C C . LEU A 1 117 ? -1.439 -14.094 -5.383 1 98.94 117 LEU A C 1
ATOM 947 O O . LEU A 1 117 ? -0.277 -14.141 -4.973 1 98.94 117 LEU A O 1
ATOM 951 N N . ILE A 1 118 ? -1.755 -13.906 -6.641 1 98.94 118 ILE A N 1
ATOM 952 C CA . ILE A 1 118 ? -0.715 -13.828 -7.66 1 98.94 118 ILE A CA 1
ATOM 953 C C . ILE A 1 118 ? -0.517 -12.375 -8.086 1 98.94 118 ILE A C 1
ATOM 955 O O . ILE A 1 118 ? -1.479 -11.688 -8.438 1 98.94 118 ILE A O 1
ATOM 959 N N . ILE A 1 119 ? 0.693 -11.93 -8.023 1 98.81 119 ILE A N 1
ATOM 960 C CA . ILE A 1 119 ? 1.078 -10.617 -8.531 1 98.81 119 ILE A CA 1
ATOM 961 C C . ILE A 1 119 ? 2.092 -10.773 -9.664 1 98.81 119 ILE A C 1
ATOM 963 O O . ILE A 1 119 ? 2.85 -11.75 -9.695 1 98.81 119 ILE A O 1
ATOM 967 N N . GLY A 1 120 ? 2.092 -9.812 -10.547 1 98 120 GLY A N 1
ATOM 968 C CA . GLY A 1 120 ? 2.893 -9.953 -11.758 1 98 120 GLY A CA 1
ATOM 969 C C . GLY A 1 120 ? 4.016 -8.938 -11.852 1 98 120 GLY A C 1
ATOM 970 O O . GLY A 1 120 ? 4.125 -8.047 -11.008 1 98 120 GLY A O 1
ATOM 971 N N . SER A 1 121 ? 4.742 -9.094 -12.938 1 95.75 121 SER A N 1
ATOM 972 C CA . SER A 1 121 ? 5.871 -8.227 -13.258 1 95.75 121 SER A CA 1
ATOM 973 C C . SER A 1 121 ? 5.426 -6.777 -13.414 1 95.75 121 SER A C 1
ATOM 975 O O . SER A 1 121 ? 4.328 -6.508 -13.898 1 95.75 121 SER A O 1
ATOM 977 N N . GLU A 1 122 ? 6.336 -5.82 -13.047 1 93.81 122 GLU A N 1
ATOM 978 C CA . GLU A 1 122 ? 6.074 -4.387 -13.156 1 93.81 122 GLU A CA 1
ATOM 979 C C . GLU A 1 122 ? 6.055 -3.938 -14.609 1 93.81 122 GLU A C 1
ATOM 981 O O . GLU A 1 122 ? 5.547 -2.859 -14.922 1 93.81 122 GLU A O 1
ATOM 986 N N . VAL A 1 123 ? 6.488 -4.832 -15.469 1 88.69 123 VAL A N 1
ATOM 987 C CA . VAL A 1 123 ? 6.645 -4.473 -16.875 1 88.69 123 VAL A CA 1
ATOM 988 C C . VAL A 1 123 ? 5.512 -5.09 -17.688 1 88.69 123 VAL A C 1
ATOM 990 O O . VAL A 1 123 ? 4.801 -4.383 -18.406 1 88.69 123 VAL A O 1
ATOM 993 N N . VAL A 1 124 ? 5.23 -6.418 -17.438 1 92.56 124 VAL A N 1
ATOM 994 C CA . VAL A 1 124 ? 4.336 -7.105 -18.359 1 92.56 124 VAL A CA 1
ATOM 995 C C . VAL A 1 124 ? 3.131 -7.656 -17.609 1 92.56 124 VAL A C 1
ATOM 997 O O . VAL A 1 124 ? 2.189 -8.18 -18.203 1 92.56 124 VAL A O 1
ATOM 1000 N N . GLY A 1 125 ? 3.133 -7.531 -16.25 1 96.44 125 GLY A N 1
ATOM 1001 C CA . GLY A 1 125 ? 2.025 -8.062 -15.477 1 96.44 125 GLY A CA 1
ATOM 1002 C C . GLY A 1 125 ? 2.094 -9.562 -15.281 1 96.44 125 GLY A C 1
ATOM 1003 O O . GLY A 1 125 ? 3.176 -10.148 -15.32 1 96.44 125 GLY A O 1
ATOM 1004 N N . ILE A 1 126 ? 1.007 -10.148 -14.984 1 98 126 ILE A N 1
ATOM 1005 C CA . ILE A 1 126 ? 0.917 -11.594 -14.789 1 98 126 ILE A CA 1
ATOM 1006 C C . ILE A 1 126 ? 0.901 -12.297 -16.141 1 98 126 ILE A C 1
ATOM 1008 O O . ILE A 1 126 ? 0.215 -11.859 -17.062 1 98 126 ILE A O 1
ATOM 1012 N N . SER A 1 127 ? 1.671 -13.352 -16.219 1 97.56 127 SER A N 1
ATOM 1013 C CA . SER A 1 127 ? 1.713 -14.109 -17.469 1 97.56 127 SER A CA 1
ATOM 1014 C C . SER A 1 127 ? 0.363 -14.75 -17.781 1 97.56 127 SER A C 1
ATOM 1016 O O . SER A 1 127 ? -0.401 -15.062 -16.859 1 97.56 127 SER A O 1
ATOM 1018 N N . ASP A 1 128 ? 0.11 -14.977 -19.031 1 97.31 128 ASP A N 1
ATOM 1019 C CA . ASP A 1 128 ? -1.14 -15.602 -19.469 1 97.31 128 ASP A CA 1
ATOM 1020 C C . ASP A 1 128 ? -1.319 -16.969 -18.812 1 97.31 128 ASP A C 1
ATOM 1022 O O . ASP A 1 128 ? -2.432 -17.344 -18.438 1 97.31 128 ASP A O 1
ATOM 1026 N N . GLU A 1 129 ? -0.29 -17.688 -18.719 1 97.5 129 GLU A N 1
ATOM 1027 C CA . GLU A 1 129 ? -0.33 -19.031 -18.141 1 97.5 129 GLU A CA 1
ATOM 1028 C C . GLU A 1 129 ? -0.829 -18.984 -16.688 1 97.5 129 GLU A C 1
ATOM 1030 O O . GLU A 1 129 ? -1.662 -19.797 -16.297 1 97.5 129 GLU A O 1
ATOM 1035 N N . LEU A 1 130 ? -0.382 -18.047 -15.922 1 98.44 130 LEU A N 1
ATOM 1036 C CA . LEU A 1 130 ? -0.793 -17.969 -14.523 1 98.44 130 LEU A CA 1
ATOM 1037 C C . LEU A 1 130 ? -2.168 -17.312 -14.406 1 98.44 130 LEU A C 1
ATOM 1039 O O . LEU A 1 130 ? -2.947 -17.672 -13.516 1 98.44 130 LEU A O 1
ATOM 1043 N N . LEU A 1 131 ? -2.467 -16.359 -15.32 1 98.44 131 LEU A N 1
ATOM 1044 C CA . LEU A 1 131 ? -3.818 -15.812 -15.336 1 98.44 131 LEU A CA 1
ATOM 1045 C C . LEU A 1 131 ? -4.848 -16.922 -15.547 1 98.44 131 LEU A C 1
ATOM 1047 O O . LEU A 1 131 ? -5.922 -16.891 -14.945 1 98.44 131 LEU A O 1
ATOM 1051 N N . ASN A 1 132 ? -4.445 -17.891 -16.312 1 98 132 ASN A N 1
ATOM 1052 C CA . ASN A 1 132 ? -5.348 -18.984 -16.625 1 98 132 ASN A CA 1
ATOM 1053 C C . ASN A 1 132 ? -5.555 -19.906 -15.422 1 98 132 ASN A C 1
ATOM 1055 O O . ASN A 1 132 ? -6.488 -20.703 -15.391 1 98 132 ASN A O 1
ATOM 1059 N N . CYS A 1 133 ? -4.711 -19.812 -14.422 1 98.31 133 CYS A N 1
ATOM 1060 C CA . CYS A 1 133 ? -4.852 -20.578 -13.188 1 98.31 133 CYS A CA 1
ATOM 1061 C C . CYS A 1 133 ? -5.828 -19.891 -12.234 1 98.31 133 CYS A C 1
ATOM 1063 O O . CYS A 1 133 ? -6.305 -20.516 -11.281 1 98.31 133 CYS A O 1
ATOM 1065 N N . CYS A 1 134 ? -6.102 -18.656 -12.461 1 98.62 134 CYS A N 1
ATOM 1066 C CA . CYS A 1 134 ? -6.898 -17.859 -11.523 1 98.62 134 CYS A CA 1
ATOM 1067 C C . CYS A 1 134 ? -8.391 -18.109 -11.734 1 98.62 134 CYS A C 1
ATOM 1069 O O . CYS A 1 134 ? -8.875 -18.047 -12.867 1 98.62 134 CYS A O 1
ATOM 1071 N N .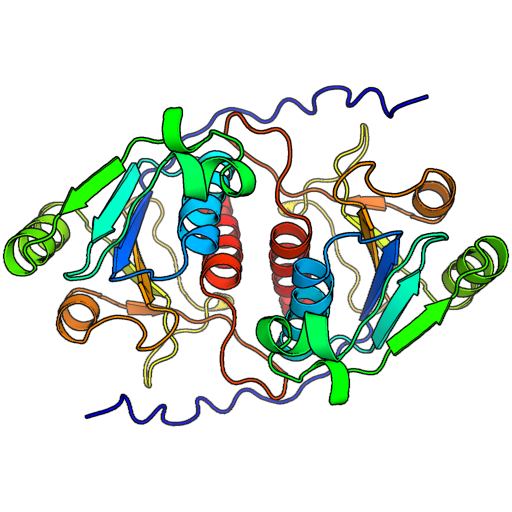 GLN A 1 135 ? -9.07 -18.297 -10.656 1 98.56 135 GLN A N 1
ATOM 1072 C CA . GLN A 1 135 ? -10.523 -18.328 -10.742 1 98.56 135 GLN A CA 1
ATOM 1073 C C . GLN A 1 135 ? -11.086 -16.922 -10.961 1 98.56 135 GLN A C 1
ATOM 1075 O O . GLN A 1 135 ? -12.078 -16.75 -11.664 1 98.56 135 GLN A O 1
ATOM 1080 N N . ASN A 1 136 ? -10.469 -15.922 -10.344 1 98.69 136 ASN A N 1
ATOM 1081 C CA . ASN A 1 136 ? -10.82 -14.516 -10.508 1 98.69 136 ASN A CA 1
ATOM 1082 C C . ASN A 1 136 ? -9.586 -13.625 -10.523 1 98.69 136 ASN A C 1
ATOM 1084 O O . ASN A 1 136 ? -8.547 -13.984 -9.961 1 98.69 136 ASN A O 1
ATOM 1088 N N . THR A 1 137 ? -9.742 -12.609 -11.258 1 98.69 137 THR A N 1
ATOM 1089 C CA . THR A 1 137 ? -8.828 -11.484 -11.102 1 98.69 137 THR A CA 1
ATOM 1090 C C . THR A 1 137 ? -9.508 -10.32 -10.383 1 98.69 137 THR A C 1
ATOM 1092 O O . THR A 1 137 ? -10.711 -10.109 -10.547 1 98.69 137 THR A O 1
ATOM 1095 N N . ILE A 1 138 ? -8.727 -9.664 -9.547 1 98.75 138 ILE A N 1
ATOM 1096 C CA . ILE A 1 138 ? -9.266 -8.539 -8.789 1 98.75 138 ILE A CA 1
ATOM 1097 C C . ILE A 1 138 ? -8.414 -7.297 -9.047 1 98.75 138 ILE A C 1
ATOM 1099 O O . ILE A 1 138 ? -7.23 -7.402 -9.383 1 98.75 138 ILE A O 1
ATOM 1103 N N . HIS A 1 139 ? -9.031 -6.137 -8.969 1 98.38 139 HIS A N 1
ATOM 1104 C CA . HIS A 1 139 ? -8.305 -4.883 -9.156 1 98.38 139 HIS A CA 1
ATOM 1105 C C . HIS A 1 139 ? -8.719 -3.846 -8.117 1 98.38 139 HIS A C 1
ATOM 1107 O O . HIS A 1 139 ? -9.766 -3.988 -7.473 1 98.38 139 HIS A O 1
ATOM 1113 N N . ILE A 1 140 ? -7.895 -2.918 -7.871 1 98.19 140 ILE A N 1
ATOM 1114 C CA . ILE A 1 140 ? -8.172 -1.764 -7.023 1 98.19 140 ILE A CA 1
ATOM 1115 C C . ILE A 1 140 ? -8.734 -0.624 -7.871 1 98.19 140 ILE A C 1
ATOM 1117 O O . ILE A 1 140 ? -8.062 -0.13 -8.781 1 98.19 140 ILE A O 1
ATOM 1121 N N . PRO A 1 141 ? -9.898 -0.199 -7.637 1 96.62 141 PRO A N 1
ATOM 1122 C CA . PRO A 1 141 ? -10.406 0.948 -8.398 1 96.62 141 PRO A CA 1
ATOM 1123 C C . PRO A 1 141 ? -9.539 2.193 -8.227 1 96.62 141 PRO A C 1
ATOM 1125 O O . PRO A 1 141 ? -9.133 2.521 -7.105 1 96.62 141 PRO A O 1
ATOM 1128 N N . MET A 1 142 ? -9.242 2.844 -9.289 1 96.56 142 MET A N 1
ATOM 1129 C CA . MET A 1 142 ? -8.453 4.07 -9.297 1 96.56 142 MET A CA 1
ATOM 1130 C C . MET A 1 142 ? -9.234 5.219 -9.93 1 96.56 142 MET A C 1
ATOM 1132 O O . MET A 1 142 ? -10.148 4.988 -10.727 1 96.56 142 MET A O 1
ATOM 1136 N N . HIS A 1 143 ? -8.812 6.41 -9.633 1 95.81 143 HIS A N 1
ATOM 1137 C CA . HIS A 1 143 ? -9.641 7.547 -10.008 1 95.81 143 HIS A CA 1
ATOM 1138 C C . HIS A 1 143 ? -8.836 8.602 -10.758 1 95.81 143 HIS A C 1
ATOM 1140 O O . HIS A 1 143 ? -9.352 9.672 -11.086 1 95.81 143 HIS A O 1
ATOM 1146 N N . GLY A 1 144 ? -7.574 8.305 -10.953 1 95.06 144 GLY A N 1
ATOM 1147 C CA . GLY A 1 144 ? -6.707 9.305 -11.562 1 95.06 144 GLY A CA 1
ATOM 1148 C C . GLY A 1 144 ? -6.375 9 -13.008 1 95.06 144 GLY A C 1
ATOM 1149 O O . GLY A 1 144 ? -7.195 8.438 -13.734 1 95.06 144 GLY A O 1
ATOM 1150 N N . ILE A 1 145 ? -5.219 9.531 -13.453 1 93.5 145 ILE A N 1
ATOM 1151 C CA . ILE A 1 145 ? -4.828 9.469 -14.852 1 93.5 145 ILE A CA 1
ATOM 1152 C C . ILE A 1 145 ? -4.062 8.172 -15.117 1 93.5 145 ILE A C 1
ATOM 1154 O O . ILE A 1 145 ? -4.125 7.621 -16.219 1 93.5 145 ILE A O 1
ATOM 1158 N N . ASN A 1 146 ? -3.355 7.77 -14.125 1 91.75 146 ASN A N 1
ATOM 1159 C CA . ASN A 1 146 ? -2.586 6.543 -14.32 1 91.75 146 ASN A CA 1
ATOM 1160 C C . ASN A 1 146 ? -3.492 5.32 -14.406 1 91.75 146 ASN A C 1
ATOM 1162 O O . ASN A 1 146 ? -4.512 5.25 -13.711 1 91.75 146 ASN A O 1
ATOM 1166 N N . SER A 1 147 ? -3.068 4.383 -15.156 1 89.06 147 SER A N 1
ATOM 1167 C CA . SER A 1 147 ? -3.893 3.203 -15.398 1 89.06 147 SER A CA 1
ATOM 1168 C C . SER A 1 147 ? -3.447 2.033 -14.523 1 89.06 147 SER A C 1
ATOM 1170 O O . SER A 1 147 ? -4.055 0.962 -14.555 1 89.06 147 SER A O 1
ATOM 1172 N N . SER A 1 148 ? -2.398 2.236 -13.812 1 93.5 148 SER A N 1
ATOM 1173 C CA . SER A 1 148 ? -1.906 1.159 -12.953 1 93.5 148 SER A CA 1
ATOM 1174 C C . SER A 1 148 ? -1.188 1.711 -11.727 1 93.5 148 SER A C 1
ATOM 1176 O O . SER A 1 148 ? -0.9 2.908 -11.656 1 93.5 148 SER A O 1
ATOM 1178 N N . MET A 1 149 ? -0.988 0.869 -10.773 1 95.75 149 MET A N 1
ATOM 1179 C CA . MET A 1 149 ? -0.272 1.229 -9.555 1 95.75 149 MET A CA 1
ATOM 1180 C C . MET A 1 149 ? 0.903 0.288 -9.312 1 95.75 149 MET A C 1
ATOM 1182 O O . MET A 1 149 ? 1.023 -0.744 -9.977 1 95.75 149 MET A O 1
ATOM 1186 N N . ASN A 1 150 ? 1.81 0.746 -8.484 1 97.56 150 ASN A N 1
ATOM 1187 C CA . ASN A 1 150 ? 2.918 -0.123 -8.102 1 97.56 150 ASN A CA 1
ATOM 1188 C C . ASN A 1 150 ? 2.422 -1.451 -7.539 1 97.56 150 ASN A C 1
ATOM 1190 O O . ASN A 1 150 ? 1.499 -1.477 -6.723 1 97.56 150 ASN A O 1
ATOM 1194 N N . VAL A 1 151 ? 3.025 -2.498 -7.91 1 98.5 151 VAL A N 1
ATOM 1195 C CA . VAL A 1 151 ? 2.551 -3.846 -7.617 1 98.5 151 VAL A CA 1
ATOM 1196 C C . VAL A 1 151 ? 2.5 -4.059 -6.105 1 98.5 151 VAL A C 1
ATOM 1198 O O . VAL A 1 151 ? 1.608 -4.742 -5.598 1 98.5 151 VAL A O 1
ATOM 1201 N N . THR A 1 152 ? 3.457 -3.494 -5.316 1 98.81 152 THR A N 1
ATOM 1202 C CA . THR A 1 152 ? 3.477 -3.74 -3.879 1 98.81 152 THR A CA 1
ATOM 1203 C C . THR A 1 152 ? 2.438 -2.881 -3.168 1 98.81 152 THR A C 1
ATOM 1205 O O . THR A 1 152 ? 1.95 -3.246 -2.096 1 98.81 152 THR A O 1
ATOM 1208 N N . HIS A 1 153 ? 2.068 -1.703 -3.764 1 98.81 153 HIS A N 1
ATOM 1209 C CA . HIS A 1 153 ? 0.937 -0.95 -3.236 1 98.81 153 HIS A CA 1
ATOM 1210 C C . HIS A 1 153 ? -0.368 -1.72 -3.412 1 98.81 153 HIS A C 1
ATOM 1212 O O . HIS A 1 153 ? -1.178 -1.797 -2.486 1 98.81 153 HIS A O 1
ATOM 1218 N N . ALA A 1 154 ? -0.529 -2.297 -4.578 1 98.88 154 ALA A N 1
ATOM 1219 C CA . ALA A 1 154 ? -1.711 -3.121 -4.816 1 98.88 154 ALA A CA 1
ATOM 1220 C C . ALA A 1 154 ? -1.77 -4.289 -3.836 1 98.88 154 ALA A C 1
ATOM 1222 O O . ALA A 1 154 ? -2.814 -4.555 -3.236 1 98.88 154 ALA A O 1
ATOM 1223 N N . LEU A 1 155 ? -0.633 -4.945 -3.658 1 98.94 155 LEU A N 1
ATOM 1224 C CA . LEU A 1 155 ? -0.566 -6.09 -2.756 1 98.94 155 LEU A CA 1
ATOM 1225 C C . LEU A 1 155 ? -0.91 -5.68 -1.329 1 98.94 155 LEU A C 1
ATOM 1227 O O . LEU A 1 155 ? -1.643 -6.387 -0.633 1 98.94 155 LEU A O 1
ATOM 1231 N N . SER A 1 156 ? -0.396 -4.527 -0.881 1 98.94 156 SER A N 1
ATOM 1232 C CA . SER A 1 156 ? -0.633 -4.09 0.49 1 98.94 156 SER A CA 1
ATOM 1233 C C . SER A 1 156 ? -2.117 -3.854 0.747 1 98.94 156 SER A C 1
ATOM 1235 O O . SER A 1 156 ? -2.641 -4.238 1.795 1 98.94 156 SER A O 1
ATOM 1237 N N . ILE A 1 157 ? -2.795 -3.26 -0.235 1 98.94 157 ILE A N 1
ATOM 1238 C CA . ILE A 1 157 ? -4.223 -2.984 -0.12 1 98.94 157 ILE A CA 1
ATOM 1239 C C . ILE A 1 157 ? -5 -4.297 -0.062 1 98.94 157 ILE A C 1
ATOM 1241 O O . ILE A 1 157 ? -5.875 -4.473 0.787 1 98.94 157 ILE A O 1
ATOM 1245 N N . VAL A 1 158 ? -4.684 -5.23 -0.917 1 98.94 158 VAL A N 1
ATOM 1246 C CA . VAL A 1 158 ? -5.391 -6.504 -1.009 1 98.94 158 VAL A CA 1
ATOM 1247 C C . VAL A 1 158 ? -5.176 -7.309 0.271 1 98.94 158 VAL A C 1
ATOM 1249 O O . VAL A 1 158 ? -6.125 -7.848 0.842 1 98.94 158 VAL A O 1
ATOM 1252 N N . LEU A 1 159 ? -3.92 -7.387 0.745 1 98.94 159 LEU A N 1
ATOM 1253 C CA . LEU A 1 159 ? -3.615 -8.141 1.957 1 98.94 159 LEU A CA 1
ATOM 1254 C C . LEU A 1 159 ? -4.344 -7.547 3.16 1 98.94 159 LEU A C 1
ATOM 1256 O O . LEU A 1 159 ? -4.918 -8.281 3.965 1 98.94 159 LEU A O 1
ATOM 1260 N N . TYR A 1 160 ? -4.324 -6.242 3.277 1 98.88 160 TYR A N 1
ATOM 1261 C CA . TYR A 1 160 ? -5.066 -5.613 4.367 1 98.88 160 TYR A CA 1
ATOM 1262 C C . TYR A 1 160 ? -6.547 -5.969 4.297 1 98.88 160 TYR A C 1
ATOM 1264 O O . TYR A 1 160 ? -7.137 -6.387 5.293 1 98.88 160 TYR A O 1
ATOM 1272 N N . THR A 1 161 ? -7.105 -5.777 3.117 1 98.81 161 THR A N 1
ATOM 1273 C CA . THR A 1 161 ? -8.531 -5.996 2.922 1 98.81 161 THR A CA 1
ATOM 1274 C C . THR A 1 161 ? -8.914 -7.43 3.285 1 98.81 161 THR A C 1
ATOM 1276 O O . THR A 1 161 ? -9.859 -7.652 4.043 1 98.81 161 THR A O 1
ATOM 1279 N N . PHE A 1 162 ? -8.156 -8.391 2.854 1 98.81 162 PHE A N 1
ATOM 1280 C CA . PHE A 1 162 ? -8.539 -9.789 3.021 1 98.81 162 PHE A CA 1
ATOM 1281 C C . PHE A 1 162 ? -8.258 -10.266 4.441 1 98.81 162 PHE A C 1
ATOM 1283 O O . PHE A 1 162 ? -9.016 -11.055 5.004 1 98.81 162 PHE A O 1
ATOM 1290 N N . THR A 1 163 ? -7.168 -9.812 5.066 1 98.25 163 THR A N 1
ATOM 1291 C CA . THR A 1 163 ? -6.832 -10.297 6.402 1 98.25 163 THR A CA 1
ATOM 1292 C C . THR A 1 163 ? -7.84 -9.789 7.43 1 98.25 163 THR A C 1
ATOM 1294 O O . THR A 1 163 ? -7.984 -10.367 8.508 1 98.25 163 THR A O 1
ATOM 1297 N N . GLN A 1 164 ? -8.578 -8.727 7.086 1 97.19 164 GLN A N 1
ATOM 1298 C CA . GLN A 1 164 ? -9.633 -8.227 7.965 1 97.19 164 GLN A CA 1
ATOM 1299 C C . GLN A 1 164 ? -10.836 -9.156 7.969 1 97.19 164 GLN A C 1
ATOM 1301 O O . GLN A 1 164 ? -11.727 -9.023 8.82 1 97.19 164 GLN A O 1
ATOM 1306 N N . LYS A 1 165 ? -10.836 -10.086 7.078 1 97.44 165 LYS A N 1
ATOM 1307 C CA . LYS A 1 165 ? -12.016 -10.93 6.914 1 97.44 165 LYS A CA 1
ATOM 1308 C C . LYS A 1 165 ? -11.898 -12.211 7.734 1 97.44 165 LYS A C 1
ATOM 1310 O O . LYS A 1 165 ? -12.836 -13.008 7.785 1 97.44 165 LYS A O 1
ATOM 1315 N N . PHE A 1 166 ? -10.797 -12.438 8.336 1 96.25 166 PHE A N 1
ATOM 1316 C CA . PHE A 1 166 ? -10.578 -13.617 9.156 1 96.25 166 PHE A CA 1
ATOM 1317 C C . PHE A 1 166 ? -10.969 -13.352 10.609 1 96.25 166 PHE A C 1
ATOM 1319 O O . PHE A 1 166 ? -10.914 -12.211 11.07 1 96.25 166 PHE A O 1
ATOM 1326 N N . MET B 1 1 ? -0.131 -11.43 -27.531 1 24 1 MET B N 1
ATOM 1327 C CA . MET B 1 1 ? -1.064 -10.32 -27.672 1 24 1 MET B CA 1
ATOM 1328 C C . MET B 1 1 ? -1.012 -9.398 -26.469 1 24 1 MET B C 1
ATOM 1330 O O . MET B 1 1 ? -1.13 -9.852 -25.328 1 24 1 MET B O 1
ATOM 1334 N N . GLN B 1 2 ? -0.272 -8.352 -26.375 1 28.62 2 GLN B N 1
ATOM 1335 C CA . GLN B 1 2 ? -0.192 -7.449 -25.234 1 28.62 2 GLN B CA 1
ATOM 1336 C C . GLN B 1 2 ? -1.575 -7.176 -24.656 1 28.62 2 GLN B C 1
ATOM 1338 O O . GLN B 1 2 ? -2.523 -6.906 -25.391 1 28.62 2 GLN B O 1
ATOM 1343 N N . LEU B 1 3 ? -1.895 -7.742 -23.578 1 36.81 3 LEU B N 1
ATOM 1344 C CA . LEU B 1 3 ? -3.221 -7.586 -22.984 1 36.81 3 LEU B CA 1
ATOM 1345 C C . LEU B 1 3 ? -3.793 -6.207 -23.297 1 36.81 3 LEU B C 1
ATOM 1347 O O . LEU B 1 3 ? -3.121 -5.191 -23.094 1 36.81 3 LEU B O 1
ATOM 1351 N N . GLN B 1 4 ? -4.355 -6.117 -24.484 1 37.03 4 GLN B N 1
ATOM 1352 C CA . GLN B 1 4 ? -5.125 -4.922 -24.812 1 37.03 4 GLN B CA 1
ATOM 1353 C C . GLN B 1 4 ? -5.816 -4.355 -23.578 1 37.03 4 GLN B C 1
ATOM 1355 O O . GLN B 1 4 ? -6.699 -4.996 -23 1 37.03 4 GLN B O 1
ATOM 1360 N N . HIS B 1 5 ? -5.012 -3.91 -22.641 1 42.91 5 HIS B N 1
ATOM 1361 C CA . HIS B 1 5 ? -5.707 -3.221 -21.547 1 42.91 5 HIS B CA 1
ATOM 1362 C C . HIS B 1 5 ? -6.996 -2.572 -22.047 1 42.91 5 HIS B C 1
ATOM 1364 O O . HIS B 1 5 ? -6.957 -1.538 -22.719 1 42.91 5 HIS B O 1
ATOM 1370 N N . ASN B 1 6 ? -7.789 -3.373 -22.625 1 44.91 6 ASN B N 1
ATOM 1371 C CA . ASN B 1 6 ? -9.078 -2.688 -22.656 1 44.91 6 ASN B CA 1
ATOM 1372 C C . ASN B 1 6 ? -9.289 -1.826 -21.406 1 44.91 6 ASN B C 1
ATOM 1374 O O . ASN B 1 6 ? -9.078 -2.289 -20.281 1 44.91 6 ASN B O 1
ATOM 1378 N N . ASN B 1 7 ? -9.062 -0.553 -21.484 1 50.44 7 ASN B N 1
ATOM 1379 C CA . ASN B 1 7 ? -9.008 0.564 -20.547 1 50.44 7 ASN B CA 1
ATOM 1380 C C . ASN B 1 7 ? -10.109 0.455 -19.484 1 50.44 7 ASN B C 1
ATOM 1382 O O . ASN B 1 7 ? -11.289 0.579 -19.797 1 50.44 7 ASN B O 1
ATOM 1386 N N . THR B 1 8 ? -10.031 -0.559 -18.641 1 56.03 8 THR B N 1
ATOM 1387 C CA . THR B 1 8 ? -10.992 -0.318 -17.562 1 56.03 8 THR B CA 1
ATOM 1388 C C . THR B 1 8 ? -11.102 1.174 -17.266 1 56.03 8 THR B C 1
ATOM 1390 O O . THR B 1 8 ? -10.094 1.841 -17.031 1 56.03 8 THR B O 1
ATOM 1393 N N . ASN B 1 9 ? -12.039 1.764 -17.859 1 66.25 9 ASN B N 1
ATOM 1394 C CA . ASN B 1 9 ? -12.336 3.176 -17.625 1 66.25 9 ASN B CA 1
ATOM 1395 C C . ASN B 1 9 ? -12.867 3.416 -16.219 1 66.25 9 ASN B C 1
ATOM 1397 O O . ASN B 1 9 ? -13.992 3.031 -15.898 1 66.25 9 ASN B O 1
ATOM 1401 N N . PHE B 1 10 ? -11.844 3.682 -15.32 1 80.25 10 PHE B N 1
ATOM 1402 C CA . PHE B 1 10 ? -12.297 4.105 -14 1 80.25 10 PHE B CA 1
ATOM 1403 C C . PHE B 1 10 ? -12.891 5.508 -14.055 1 80.25 10 PHE B C 1
ATOM 1405 O O . PHE B 1 10 ? -12.469 6.336 -14.867 1 80.25 10 PHE B O 1
ATOM 1412 N N . GLU B 1 11 ? -13.93 5.695 -13.344 1 84.44 11 GLU B N 1
ATOM 1413 C CA . GLU B 1 11 ? -14.516 7.027 -13.258 1 84.44 11 GLU B CA 1
ATOM 1414 C C . GLU B 1 11 ? -13.586 7.996 -12.531 1 84.44 11 GLU B C 1
ATOM 1416 O O . GLU B 1 11 ? -13.141 7.719 -11.414 1 84.44 11 GLU B O 1
ATOM 1421 N N . LYS B 1 12 ? -13.32 9.062 -13.234 1 90.44 12 LYS B N 1
ATOM 1422 C CA . LYS B 1 12 ? -12.531 10.117 -12.594 1 90.44 12 LYS B CA 1
ATOM 1423 C C . LYS B 1 12 ? -13.305 10.766 -11.453 1 90.44 12 LYS B C 1
ATOM 1425 O O . LYS B 1 12 ? -14.477 11.125 -11.609 1 90.44 12 LYS B O 1
ATOM 1430 N N . GLN B 1 13 ? -12.641 10.719 -10.25 1 94.5 13 GLN B N 1
ATOM 1431 C CA . GLN B 1 13 ? -13.242 11.305 -9.062 1 94.5 13 GLN B CA 1
ATOM 1432 C C . GLN B 1 13 ? -12.18 11.922 -8.156 1 94.5 13 GLN B C 1
ATOM 1434 O O . GLN B 1 13 ? -11.047 11.422 -8.086 1 94.5 13 GLN B O 1
ATOM 1439 N N . GLN B 1 14 ? -12.586 13.055 -7.613 1 97.69 14 GLN B N 1
ATOM 1440 C CA . GLN B 1 14 ? -11.75 13.688 -6.602 1 97.69 14 GLN B CA 1
ATOM 1441 C C . GLN B 1 14 ? -12.453 13.727 -5.25 1 97.69 14 GLN B C 1
ATOM 1443 O O . GLN B 1 14 ? -13.648 14.016 -5.176 1 97.69 14 GLN B O 1
ATOM 1448 N N . PHE B 1 15 ? -11.719 13.492 -4.223 1 98.56 15 PHE B N 1
ATOM 1449 C CA . PHE B 1 15 ? -12.266 13.477 -2.871 1 98.56 15 PHE B CA 1
ATOM 1450 C C . PHE B 1 15 ? -11.68 14.609 -2.037 1 98.56 15 PHE B C 1
ATOM 1452 O O . PHE B 1 15 ? -10.578 15.086 -2.314 1 98.56 15 PHE B O 1
ATOM 1459 N N . PRO B 1 16 ? -12.445 15.109 -1.088 1 98.69 16 PRO B N 1
ATOM 1460 C CA . PRO B 1 16 ? -11.945 16.203 -0.261 1 98.69 16 PRO B CA 1
ATOM 1461 C C . PRO B 1 16 ? -10.922 15.75 0.773 1 98.69 16 PRO B C 1
ATOM 1463 O O . PRO B 1 16 ? -11.109 15.969 1.973 1 98.69 16 PRO B O 1
ATOM 1466 N N . ILE B 1 17 ? -9.852 15.117 0.322 1 98.88 17 ILE B N 1
ATOM 1467 C CA . ILE B 1 17 ? -8.742 14.609 1.116 1 98.88 17 ILE B CA 1
ATOM 1468 C C . ILE B 1 17 ? -7.438 15.266 0.661 1 98.88 17 ILE B C 1
ATOM 1470 O O . ILE B 1 17 ? -7.176 15.367 -0.539 1 98.88 17 ILE B O 1
ATOM 1474 N N . THR B 1 18 ? -6.715 15.797 1.546 1 98.94 18 THR B N 1
ATOM 1475 C CA . THR B 1 18 ? -5.359 16.297 1.328 1 98.94 18 THR B CA 1
ATOM 1476 C C . THR B 1 18 ? -4.344 15.445 2.088 1 98.94 18 THR B C 1
ATOM 1478 O O . THR B 1 18 ? -4.559 15.102 3.25 1 98.94 18 THR B O 1
ATOM 1481 N N . VAL B 1 19 ? -3.258 15.125 1.432 1 98.94 19 VAL B N 1
ATOM 1482 C CA . VAL B 1 19 ? -2.176 14.398 2.08 1 98.94 19 VAL B CA 1
ATOM 1483 C C . VAL B 1 19 ? -1.055 15.359 2.463 1 98.94 19 VAL B C 1
ATOM 1485 O O . VAL B 1 19 ? -0.578 16.125 1.627 1 98.94 19 VAL B O 1
ATOM 1488 N N . ILE B 1 20 ? -0.681 15.328 3.711 1 98.94 20 ILE B N 1
ATOM 1489 C CA . ILE B 1 20 ? 0.388 16.172 4.227 1 98.94 20 ILE B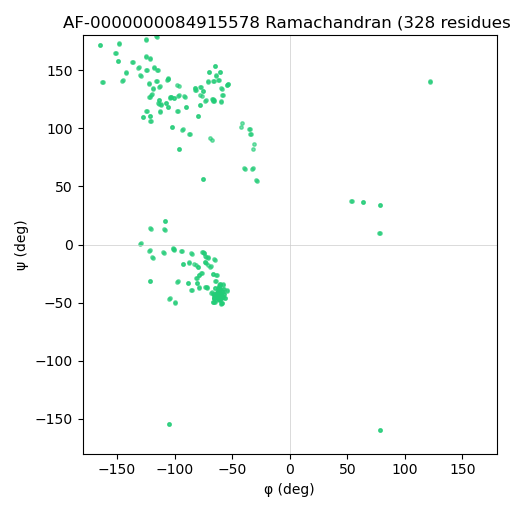 CA 1
ATOM 1490 C C . ILE B 1 20 ? 1.596 15.32 4.598 1 98.94 20 ILE B C 1
ATOM 1492 O O . ILE B 1 20 ? 1.506 14.453 5.473 1 98.94 20 ILE B O 1
ATOM 1496 N N . CYS B 1 21 ? 2.691 15.633 3.953 1 98.88 21 CYS B N 1
ATOM 1497 C CA . CYS B 1 21 ? 3.941 14.914 4.199 1 98.88 21 CYS B CA 1
ATOM 1498 C C . CYS B 1 21 ? 4.824 15.688 5.172 1 98.88 21 CYS B C 1
ATOM 1500 O O . CYS B 1 21 ? 5.309 16.781 4.848 1 98.88 21 CYS B O 1
ATOM 1502 N N . ASP B 1 22 ? 5.035 15.117 6.309 1 98.5 22 ASP B N 1
ATOM 1503 C CA . ASP B 1 22 ? 5.879 15.719 7.336 1 98.5 22 ASP B CA 1
ATOM 1504 C C . ASP B 1 22 ? 7.297 15.164 7.281 1 98.5 22 ASP B C 1
ATOM 1506 O O . ASP B 1 22 ? 7.648 14.266 8.047 1 98.5 22 ASP B O 1
ATOM 1510 N N . GLY B 1 23 ? 8.086 15.695 6.406 1 97.31 23 GLY B N 1
ATOM 1511 C CA . GLY B 1 23 ? 9.508 15.367 6.348 1 97.31 23 GLY B CA 1
ATOM 1512 C C . GLY B 1 23 ? 9.781 14.039 5.672 1 97.31 23 GLY B C 1
ATOM 1513 O O . GLY B 1 23 ? 10.672 13.289 6.094 1 97.31 23 GLY B O 1
ATOM 1514 N N . ILE B 1 24 ? 8.992 13.664 4.672 1 97.62 24 ILE B N 1
ATOM 1515 C CA . ILE B 1 24 ? 9.336 12.492 3.885 1 97.62 24 ILE B CA 1
ATOM 1516 C C . ILE B 1 24 ? 10.711 12.68 3.244 1 97.62 24 ILE B C 1
ATOM 1518 O O . ILE B 1 24 ? 10.945 13.688 2.568 1 97.62 24 ILE B O 1
ATOM 1522 N N . TYR B 1 25 ? 11.555 11.703 3.428 1 91.56 25 TYR B N 1
ATOM 1523 C CA . TYR B 1 25 ? 12.969 11.891 3.119 1 91.56 25 TYR B CA 1
ATOM 1524 C C . TYR B 1 25 ? 13.312 11.289 1.763 1 91.56 25 TYR B C 1
ATOM 1526 O O . TYR B 1 25 ? 13.961 11.93 0.934 1 91.56 25 TYR B O 1
ATOM 1534 N N . PHE B 1 26 ? 12.93 10.047 1.519 1 94.81 26 PHE B N 1
ATOM 1535 C CA . PHE B 1 26 ? 13.32 9.312 0.322 1 94.81 26 PHE B CA 1
ATOM 1536 C C . PHE B 1 26 ? 12.523 9.781 -0.888 1 94.81 26 PHE B C 1
ATOM 1538 O O . PHE B 1 26 ? 11.289 9.742 -0.878 1 94.81 26 PHE B O 1
ATOM 1545 N N . GLN B 1 27 ? 13.195 10.125 -1.961 1 97 27 GLN B N 1
ATOM 1546 C CA . GLN B 1 27 ? 12.586 10.633 -3.188 1 97 27 GLN B CA 1
ATOM 1547 C C . GLN B 1 27 ? 11.633 9.602 -3.789 1 97 27 GLN B C 1
ATOM 1549 O O . GLN B 1 27 ? 10.594 9.961 -4.352 1 97 27 GLN B O 1
ATOM 1554 N N . GLU B 1 28 ? 12 8.367 -3.641 1 96.69 28 GLU B N 1
ATOM 1555 C CA . GLU B 1 28 ? 11.148 7.297 -4.145 1 96.69 28 GLU B CA 1
ATOM 1556 C C . GLU B 1 28 ? 9.773 7.328 -3.477 1 96.69 28 GLU B C 1
ATOM 1558 O O . GLU B 1 28 ? 8.758 7.105 -4.133 1 96.69 28 GLU B O 1
ATOM 1563 N N . ASN B 1 29 ? 9.781 7.629 -2.195 1 98.06 29 ASN B N 1
ATOM 1564 C CA . ASN B 1 29 ? 8.523 7.719 -1.472 1 98.06 29 ASN B CA 1
ATOM 1565 C C . ASN B 1 29 ? 7.73 8.961 -1.873 1 98.06 29 ASN B C 1
ATOM 1567 O O . ASN B 1 29 ? 6.504 8.914 -1.979 1 98.06 29 ASN B O 1
ATOM 1571 N N . ILE B 1 30 ? 8.391 10.023 -2.117 1 98.62 30 ILE B N 1
ATOM 1572 C CA . ILE B 1 30 ? 7.715 11.234 -2.568 1 98.62 30 ILE B CA 1
ATOM 1573 C C . ILE B 1 30 ? 7.02 10.969 -3.902 1 98.62 30 ILE B C 1
ATOM 1575 O O . ILE B 1 30 ? 5.852 11.312 -4.082 1 98.62 30 ILE B O 1
ATOM 1579 N N . GLY B 1 31 ? 7.758 10.352 -4.84 1 98.69 31 GLY B N 1
ATOM 1580 C CA . GLY B 1 31 ? 7.141 9.969 -6.098 1 98.69 31 GLY B CA 1
ATOM 1581 C C . GLY B 1 31 ? 5.938 9.062 -5.922 1 98.69 31 GLY B C 1
ATOM 1582 O O . GLY B 1 31 ? 4.906 9.258 -6.566 1 98.69 31 GLY B O 1
ATOM 1583 N N . SER B 1 32 ? 6.039 8.086 -5.035 1 98.75 32 SER B N 1
ATOM 1584 C CA . SER B 1 32 ? 4.953 7.156 -4.746 1 98.75 32 SER B CA 1
ATOM 1585 C C . SER B 1 32 ? 3.74 7.879 -4.172 1 98.75 32 SER B C 1
ATOM 1587 O O . SER B 1 32 ? 2.6 7.52 -4.469 1 98.75 32 SER B O 1
ATOM 1589 N N . VAL B 1 33 ? 3.979 8.875 -3.338 1 98.88 33 VAL B N 1
ATOM 1590 C CA . VAL B 1 33 ? 2.883 9.648 -2.768 1 98.88 33 VAL B CA 1
ATOM 1591 C C . VAL B 1 33 ? 2.082 10.312 -3.885 1 98.88 33 VAL B C 1
ATOM 1593 O O . VAL B 1 33 ? 0.851 10.234 -3.904 1 98.88 33 VAL B O 1
ATOM 1596 N N . PHE B 1 34 ? 2.775 10.867 -4.848 1 98.88 34 PHE B N 1
ATOM 1597 C CA . PHE B 1 34 ? 2.092 11.5 -5.973 1 98.88 34 PHE B CA 1
ATOM 1598 C C . PHE B 1 34 ? 1.272 10.469 -6.75 1 98.88 34 PHE B C 1
ATOM 1600 O O . PHE B 1 34 ? 0.113 10.719 -7.086 1 98.88 34 PHE B O 1
ATOM 1607 N N . ARG B 1 35 ? 1.892 9.359 -7.004 1 98.81 35 ARG B N 1
ATOM 1608 C CA . ARG B 1 35 ? 1.225 8.32 -7.785 1 98.81 35 ARG B CA 1
ATOM 1609 C C . ARG B 1 35 ? -0.013 7.801 -7.059 1 98.81 35 ARG B C 1
ATOM 1611 O O . ARG B 1 35 ? -1.062 7.605 -7.676 1 98.81 35 ARG B O 1
ATOM 1618 N N . LEU B 1 36 ? 0.1 7.621 -5.793 1 98.88 36 LEU B N 1
ATOM 1619 C CA . LEU B 1 36 ? -1.024 7.164 -4.984 1 98.88 36 LEU B CA 1
ATOM 1620 C C . LEU B 1 36 ? -2.127 8.219 -4.941 1 98.88 36 LEU B C 1
ATOM 1622 O O . LEU B 1 36 ? -3.311 7.887 -5.035 1 98.88 36 LEU B O 1
ATOM 1626 N N . CYS B 1 37 ? -1.725 9.438 -4.777 1 98.88 37 CYS B N 1
ATOM 1627 C CA . CYS B 1 37 ? -2.703 10.516 -4.695 1 98.88 37 CYS B CA 1
ATOM 1628 C C . CYS B 1 37 ? -3.459 10.664 -6.012 1 98.88 37 CYS B C 1
ATOM 1630 O O . CYS B 1 37 ? -4.656 10.953 -6.016 1 98.88 37 CYS B O 1
ATOM 1632 N N . ASP B 1 38 ? -2.762 10.484 -7.125 1 98.62 38 ASP B N 1
ATOM 1633 C CA . ASP B 1 38 ? -3.438 10.414 -8.414 1 98.62 38 ASP B CA 1
ATOM 1634 C C . ASP B 1 38 ? -4.438 9.258 -8.453 1 98.62 38 ASP B C 1
ATOM 1636 O O . ASP B 1 38 ? -5.621 9.469 -8.734 1 98.62 38 ASP B O 1
ATOM 1640 N N . ALA B 1 39 ? -4.023 8.109 -8.094 1 98.31 39 ALA B N 1
ATOM 1641 C CA . ALA B 1 39 ? -4.82 6.891 -8.195 1 98.31 39 ALA B CA 1
ATOM 1642 C C . ALA B 1 39 ? -6.094 7 -7.363 1 98.31 39 ALA B C 1
ATOM 1644 O O . ALA B 1 39 ? -7.148 6.496 -7.758 1 98.31 39 ALA B O 1
ATOM 1645 N N . PHE B 1 40 ? -5.969 7.695 -6.246 1 98.62 40 PHE B N 1
ATOM 1646 C CA . PHE B 1 40 ? -7.094 7.684 -5.32 1 98.62 40 PHE B CA 1
ATOM 1647 C C . PHE B 1 40 ? -7.801 9.031 -5.305 1 98.62 40 PHE B C 1
ATOM 1649 O O . PHE B 1 40 ? -8.562 9.328 -4.383 1 98.62 40 PHE B O 1
ATOM 1656 N N . GLY B 1 41 ? -7.488 9.859 -6.262 1 98.44 41 GLY B N 1
ATOM 1657 C CA . GLY B 1 41 ? -8.227 11.094 -6.445 1 98.44 41 GLY B CA 1
ATOM 1658 C C . GLY B 1 41 ? -8.094 12.047 -5.277 1 98.44 41 GLY B C 1
ATOM 1659 O O . GLY B 1 41 ? -9.07 12.68 -4.867 1 98.44 41 GLY B O 1
ATOM 1660 N N . VAL B 1 42 ? -6.98 12.133 -4.668 1 98.75 42 VAL B N 1
ATOM 1661 C CA . VAL B 1 42 ? -6.676 13.086 -3.602 1 98.75 42 VAL B CA 1
ATOM 1662 C C . VAL B 1 42 ? -6.684 14.508 -4.16 1 98.75 42 VAL B C 1
ATOM 1664 O O . VAL B 1 42 ? -6.203 14.75 -5.27 1 98.75 42 VAL B O 1
ATOM 1667 N N . LYS B 1 43 ? -7.203 15.391 -3.383 1 98.62 43 LYS B N 1
ATOM 1668 C CA . LYS B 1 43 ? -7.379 16.766 -3.842 1 98.62 43 LYS B CA 1
ATOM 1669 C C . LYS B 1 43 ? -6.031 17.453 -4.066 1 98.62 43 LYS B C 1
ATOM 1671 O O . LYS B 1 43 ? -5.816 18.078 -5.102 1 98.62 43 LYS B O 1
ATOM 1676 N N . ASP B 1 44 ? -5.16 17.344 -3.072 1 98.5 44 ASP B N 1
ATOM 1677 C CA . ASP B 1 44 ? -3.838 17.953 -3.213 1 98.5 44 ASP B CA 1
ATOM 1678 C C . ASP B 1 44 ? -2.875 17.406 -2.158 1 98.5 44 ASP B C 1
ATOM 1680 O O . ASP B 1 44 ? -3.271 16.625 -1.292 1 98.5 44 ASP B O 1
ATOM 1684 N N . ILE B 1 45 ? -1.603 17.781 -2.338 1 98.94 45 ILE B N 1
ATOM 1685 C CA . ILE B 1 45 ? -0.515 17.328 -1.478 1 98.94 45 ILE B CA 1
ATOM 1686 C C . ILE B 1 45 ? 0.189 18.531 -0.86 1 98.94 45 ILE B C 1
ATOM 1688 O O . ILE B 1 45 ? 0.397 19.547 -1.528 1 98.94 45 ILE B O 1
ATOM 1692 N N . VAL B 1 46 ? 0.513 18.406 0.405 1 98.94 46 VAL B N 1
ATOM 1693 C CA . VAL B 1 46 ? 1.414 19.359 1.029 1 98.94 46 VAL B CA 1
ATOM 1694 C C . VAL B 1 46 ? 2.725 18.672 1.405 1 98.94 46 VAL B C 1
ATOM 1696 O O . VAL B 1 46 ? 2.727 17.703 2.152 1 98.94 46 VAL B O 1
ATOM 1699 N N . LEU B 1 47 ? 3.771 19.188 0.856 1 98.69 47 LEU B N 1
ATOM 1700 C CA . LEU B 1 47 ? 5.109 18.766 1.247 1 98.69 47 LEU B CA 1
ATOM 1701 C C . LEU B 1 47 ? 5.707 19.703 2.277 1 98.69 47 LEU B C 1
ATOM 1703 O O . LEU B 1 47 ? 5.555 20.922 2.166 1 98.69 47 LEU B O 1
ATOM 1707 N N . SER B 1 48 ? 6.344 19.078 3.301 1 98.31 48 SER B N 1
ATOM 1708 C CA . SER B 1 48 ? 6.914 19.922 4.352 1 98.31 48 SER B CA 1
ATOM 1709 C C . SER B 1 48 ? 8.172 19.281 4.941 1 98.31 48 SER B C 1
ATOM 1711 O O . SER B 1 48 ? 8.531 18.156 4.582 1 98.31 48 SER B O 1
ATOM 1713 N N . GLY B 1 49 ? 8.875 20 5.812 1 94.5 49 GLY B N 1
ATOM 1714 C CA . GLY B 1 49 ? 10.086 19.547 6.477 1 94.5 49 GLY B CA 1
ATOM 1715 C C . GLY B 1 49 ? 11.281 20.453 6.195 1 94.5 49 GLY B C 1
ATOM 1716 O O . GLY B 1 49 ? 11.484 20.875 5.059 1 94.5 49 GLY B O 1
ATOM 1717 N N . LYS B 1 50 ? 12.055 20.688 7.156 1 88.88 50 LYS B N 1
ATOM 1718 C CA . LYS B 1 50 ? 13.195 21.578 7.039 1 88.88 50 LYS B CA 1
ATOM 1719 C C . LYS B 1 50 ? 14.227 21.031 6.055 1 88.88 50 LYS B C 1
ATOM 1721 O O . LYS B 1 50 ? 14.875 21.797 5.336 1 88.88 50 LYS B O 1
ATOM 1726 N N . ASN B 1 51 ? 14.375 19.766 5.918 1 88.38 51 ASN B N 1
ATOM 1727 C CA . ASN B 1 51 ? 15.383 19.141 5.078 1 88.38 51 ASN B CA 1
ATOM 1728 C C . ASN B 1 51 ? 14.766 18.5 3.834 1 88.38 51 ASN B C 1
ATOM 1730 O O . ASN B 1 51 ? 15.352 17.594 3.24 1 88.38 51 ASN B O 1
ATOM 1734 N N . LEU B 1 52 ? 13.578 18.969 3.535 1 93.19 52 LEU B N 1
ATOM 1735 C CA . LEU B 1 52 ? 12.891 18.406 2.379 1 93.19 52 LEU B CA 1
ATOM 1736 C C . LEU B 1 52 ? 13.711 18.609 1.107 1 93.19 52 LEU B C 1
ATOM 1738 O O . LEU B 1 52 ? 14.148 19.719 0.814 1 93.19 52 LEU B O 1
ATOM 1742 N N . ILE B 1 53 ? 13.992 17.484 0.463 1 91.94 53 ILE B N 1
ATOM 1743 C CA . ILE B 1 53 ? 14.531 17.516 -0.892 1 91.94 53 ILE B CA 1
ATOM 1744 C C . ILE B 1 53 ? 13.461 17.078 -1.885 1 91.94 53 ILE B C 1
ATOM 1746 O O . ILE B 1 53 ? 12.867 16 -1.741 1 91.94 53 ILE B O 1
ATOM 1750 N N . PHE B 1 54 ? 13.18 17.953 -2.809 1 94.81 54 PHE B N 1
ATOM 1751 C CA . PHE B 1 54 ? 12.18 17.672 -3.838 1 94.81 54 PHE B CA 1
ATOM 1752 C C . PHE B 1 54 ? 12.766 17.906 -5.227 1 94.81 54 PHE B C 1
ATOM 1754 O O . PHE B 1 54 ? 13.109 19.031 -5.586 1 94.81 54 PHE B O 1
ATOM 1761 N N . SER B 1 55 ? 12.961 16.844 -5.902 1 96.31 55 SER B N 1
ATOM 1762 C CA . SER B 1 55 ? 13.484 16.891 -7.266 1 96.31 55 SER B CA 1
ATOM 1763 C C . SER B 1 55 ? 12.555 16.172 -8.234 1 9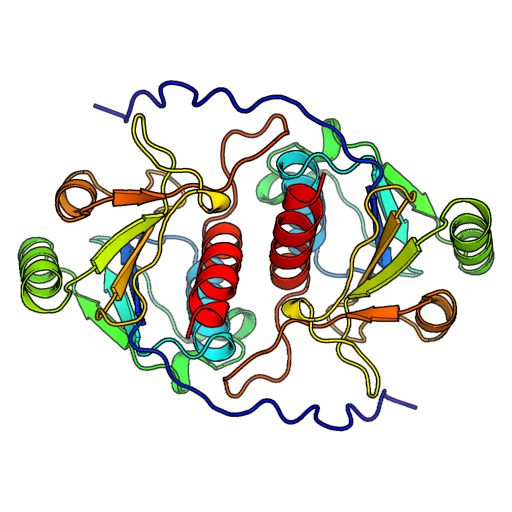6.31 55 SER B C 1
ATOM 1765 O O . SER B 1 55 ? 12.422 14.945 -8.18 1 96.31 55 SER B O 1
ATOM 1767 N N . GLU B 1 56 ? 11.953 16.906 -9.164 1 96.19 56 GLU B N 1
ATOM 1768 C CA . GLU B 1 56 ? 11.055 16.297 -10.141 1 96.19 56 GLU B CA 1
ATOM 1769 C C . GLU B 1 56 ? 11.75 15.195 -10.922 1 96.19 56 GLU B C 1
ATOM 1771 O O . GLU B 1 56 ? 11.148 14.156 -11.219 1 96.19 56 GLU B O 1
ATOM 1776 N N . ARG B 1 57 ? 12.969 15.43 -11.219 1 97 57 ARG B N 1
ATOM 1777 C CA . ARG B 1 57 ? 13.75 14.445 -11.969 1 97 57 ARG B CA 1
ATOM 1778 C C . ARG B 1 57 ? 13.875 13.141 -11.188 1 97 57 ARG B C 1
ATOM 1780 O O . ARG B 1 57 ? 13.719 12.055 -11.758 1 97 57 ARG B O 1
ATOM 1787 N N . LYS B 1 58 ? 14.094 13.305 -9.906 1 97.25 58 LYS B N 1
ATOM 1788 C CA . LYS B 1 58 ? 14.367 12.133 -9.078 1 97.25 58 LYS B CA 1
ATOM 1789 C C . LYS B 1 58 ? 13.086 11.352 -8.789 1 97.25 58 LYS B C 1
ATOM 1791 O O . LYS B 1 58 ? 13.125 10.141 -8.57 1 97.25 58 LYS B O 1
ATOM 1796 N N . ILE B 1 59 ? 11.977 12.078 -8.859 1 97.88 59 ILE B N 1
ATOM 1797 C CA . ILE B 1 59 ? 10.758 11.383 -8.445 1 97.88 59 ILE B CA 1
ATOM 1798 C C . ILE B 1 59 ? 9.984 10.93 -9.68 1 97.88 59 ILE B C 1
ATOM 1800 O O . ILE B 1 59 ? 8.984 10.211 -9.562 1 97.88 59 ILE B O 1
ATOM 1804 N N . ASN B 1 60 ? 10.383 11.227 -10.867 1 97.69 60 ASN B N 1
ATOM 1805 C CA . ASN B 1 60 ? 9.617 10.992 -12.086 1 97.69 60 ASN B CA 1
ATOM 1806 C C . ASN B 1 60 ? 9.328 9.508 -12.281 1 97.69 60 ASN B C 1
ATOM 1808 O O . ASN B 1 60 ? 8.195 9.133 -12.609 1 97.69 60 ASN B O 1
ATOM 1812 N N . LYS B 1 61 ? 10.336 8.703 -12.086 1 95.62 61 LYS B N 1
ATOM 1813 C CA . LYS B 1 61 ? 10.172 7.273 -12.305 1 95.62 61 LYS B CA 1
ATOM 1814 C C . LYS B 1 61 ? 9.117 6.688 -11.375 1 95.62 61 LYS B C 1
ATOM 1816 O O . LYS B 1 61 ? 8.211 5.98 -11.82 1 95.62 61 LYS B O 1
ATOM 1821 N N . THR B 1 62 ? 9.211 7.059 -10.133 1 96.94 62 THR B N 1
ATOM 1822 C CA . THR B 1 62 ? 8.312 6.441 -9.164 1 96.94 62 THR B CA 1
ATOM 1823 C C . THR B 1 62 ? 6.938 7.102 -9.195 1 96.94 62 THR B C 1
ATOM 1825 O O . THR B 1 62 ? 5.93 6.461 -8.898 1 96.94 62 THR B O 1
ATOM 1828 N N . SER B 1 63 ? 6.863 8.367 -9.555 1 98.19 63 SER B N 1
ATOM 1829 C CA . SER B 1 63 ? 5.578 9.055 -9.625 1 98.19 63 SER B CA 1
ATOM 1830 C C . SER B 1 63 ? 4.84 8.711 -10.914 1 98.19 63 SER B C 1
ATOM 1832 O O . SER B 1 63 ? 3.629 8.922 -11.016 1 98.19 63 SER B O 1
ATOM 1834 N N . ARG B 1 64 ? 5.617 8.219 -11.891 1 97.12 64 ARG B N 1
ATOM 1835 C CA . ARG B 1 64 ? 5.09 8.016 -13.234 1 97.12 64 ARG B CA 1
ATOM 1836 C C . ARG B 1 64 ? 4.461 9.297 -13.773 1 97.12 64 ARG B C 1
ATOM 1838 O O . ARG B 1 64 ? 3.342 9.273 -14.289 1 97.12 64 ARG B O 1
ATOM 1845 N N . SER B 1 65 ? 5.027 10.445 -13.492 1 97.75 65 SER B N 1
ATOM 1846 C CA . SER B 1 65 ? 4.758 11.781 -14.008 1 97.75 65 SER B CA 1
ATOM 1847 C C . SER B 1 65 ? 3.518 12.383 -13.359 1 97.75 65 SER B C 1
ATOM 1849 O O . SER B 1 65 ? 3.061 13.461 -13.758 1 97.75 65 SER B O 1
ATOM 1851 N N . THR B 1 66 ? 3.035 11.766 -12.367 1 98.12 66 THR B N 1
ATOM 1852 C CA . THR B 1 66 ? 1.824 12.281 -11.742 1 98.12 66 THR B CA 1
ATOM 1853 C C . THR B 1 66 ? 2.127 13.539 -10.93 1 98.12 66 THR B C 1
ATOM 1855 O O . THR B 1 66 ? 1.214 14.281 -10.555 1 98.12 66 THR B O 1
ATOM 1858 N N . HIS B 1 67 ? 3.393 13.812 -10.633 1 98 67 HIS B N 1
ATOM 1859 C CA . HIS B 1 67 ? 3.773 15.055 -9.977 1 98 67 HIS B CA 1
ATOM 1860 C C . HIS B 1 67 ? 3.486 16.266 -10.867 1 98 67 HIS B C 1
ATOM 1862 O O . HIS B 1 67 ? 3.459 17.406 -10.391 1 98 67 HIS B O 1
ATOM 1868 N N . LYS B 1 68 ? 3.219 16 -12.117 1 97.69 68 LYS B N 1
ATOM 1869 C CA . LYS B 1 68 ? 2.904 17.078 -13.055 1 97.69 68 LYS B CA 1
ATOM 1870 C C . LYS B 1 68 ? 1.413 17.391 -13.039 1 97.69 68 LYS B C 1
ATOM 1872 O O . LYS B 1 68 ? 0.993 18.438 -13.547 1 97.69 68 LYS B O 1
ATOM 1877 N N . THR B 1 69 ? 0.598 16.531 -12.492 1 97.19 69 THR B N 1
ATOM 1878 C CA . THR B 1 69 ? -0.844 16.703 -12.633 1 97.19 69 THR B CA 1
ATOM 1879 C C . THR B 1 69 ? -1.51 16.828 -11.266 1 97.19 69 THR B C 1
ATOM 1881 O O . THR B 1 69 ? -2.518 17.516 -11.117 1 97.19 69 THR B O 1
ATOM 1884 N N . VAL B 1 70 ? -0.994 16.188 -10.234 1 98.19 70 VAL B N 1
ATOM 1885 C CA . VAL B 1 70 ? -1.531 16.312 -8.883 1 98.19 70 VAL B CA 1
ATOM 1886 C C . VAL B 1 70 ? -1.078 17.625 -8.258 1 98.19 70 VAL B C 1
ATOM 1888 O O . VAL B 1 70 ? 0.122 17.875 -8.117 1 98.19 70 VAL B O 1
ATOM 1891 N N . PRO B 1 71 ? -2.016 18.484 -7.891 1 98.69 71 PRO B N 1
ATOM 1892 C CA . PRO B 1 71 ? -1.605 19.75 -7.254 1 98.69 71 PRO B CA 1
ATOM 1893 C C . PRO B 1 71 ? -0.86 19.516 -5.938 1 98.69 71 PRO B C 1
ATOM 1895 O O . PRO B 1 71 ? -1.198 18.609 -5.18 1 98.69 71 PRO B O 1
ATOM 1898 N N . TYR B 1 72 ? 0.153 20.359 -5.773 1 98.75 72 TYR B N 1
ATOM 1899 C CA . TYR B 1 72 ? 0.857 20.297 -4.5 1 98.75 72 TYR B CA 1
ATOM 1900 C C . TYR B 1 72 ? 1.405 21.656 -4.102 1 98.75 72 TYR B C 1
ATOM 1902 O O . TYR B 1 72 ? 1.543 22.547 -4.941 1 98.75 72 TYR B O 1
ATOM 1910 N N . THR B 1 73 ? 1.653 21.828 -2.844 1 98.44 73 THR B N 1
ATOM 1911 C CA . THR B 1 73 ? 2.32 23 -2.277 1 98.44 73 THR B CA 1
ATOM 1912 C C . THR B 1 73 ? 3.436 22.578 -1.324 1 98.44 73 THR B C 1
ATOM 1914 O O . THR B 1 73 ? 3.398 21.469 -0.767 1 98.44 73 THR B O 1
ATOM 1917 N N . ILE B 1 74 ? 4.402 23.406 -1.22 1 98.19 74 ILE B N 1
ATOM 1918 C CA . ILE B 1 74 ? 5.48 23.172 -0.264 1 98.19 74 ILE B CA 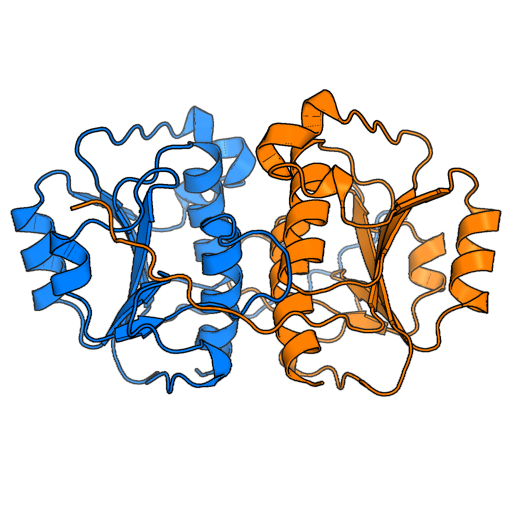1
ATOM 1919 C C . ILE B 1 74 ? 5.434 24.25 0.827 1 98.19 74 ILE B C 1
ATOM 1921 O O . ILE B 1 74 ? 5.41 25.438 0.532 1 98.19 74 ILE B O 1
ATOM 1925 N N . ILE B 1 75 ? 5.352 23.828 2.068 1 98.19 75 ILE B N 1
ATOM 1926 C CA . ILE B 1 75 ? 5.383 24.734 3.207 1 98.19 75 ILE B CA 1
ATOM 1927 C C . ILE B 1 75 ? 6.543 24.375 4.129 1 98.19 75 ILE B C 1
ATOM 1929 O O . ILE B 1 75 ? 6.484 23.359 4.844 1 98.19 75 ILE B O 1
ATOM 1933 N N . TYR B 1 76 ? 7.566 25.172 4.219 1 96.19 76 TYR B N 1
ATOM 1934 C CA . TYR B 1 76 ? 8.766 24.891 5 1 96.19 76 TYR B CA 1
ATOM 1935 C C . TYR B 1 76 ? 8.586 25.312 6.453 1 96.19 76 TYR B C 1
ATOM 1937 O O . TYR B 1 76 ? 9.023 24.609 7.367 1 96.19 76 TYR B O 1
ATOM 1945 N N . ASP B 1 77 ? 7.93 26.422 6.609 1 96.19 77 ASP B N 1
ATOM 1946 C CA . ASP B 1 77 ? 7.754 26.969 7.949 1 96.19 77 ASP B CA 1
ATOM 1947 C C . ASP B 1 77 ? 6.734 26.172 8.75 1 96.19 77 ASP B C 1
ATOM 1949 O O . ASP B 1 77 ? 5.574 26.062 8.359 1 96.19 77 ASP B O 1
ATOM 1953 N N . LYS B 1 78 ? 7.125 25.703 9.859 1 96.81 78 LYS B N 1
ATOM 1954 C CA . LYS B 1 78 ? 6.305 24.797 10.656 1 96.81 78 LYS B CA 1
ATOM 1955 C C . LYS B 1 78 ? 5.074 25.516 11.211 1 96.81 78 LYS B C 1
ATOM 1957 O O . LYS B 1 78 ? 3.98 24.938 11.234 1 96.81 78 LYS B O 1
ATOM 1962 N N . GLU B 1 79 ? 5.285 26.672 11.633 1 97.44 79 GLU B N 1
ATOM 1963 C CA . GLU B 1 79 ? 4.168 27.422 12.188 1 97.44 79 GLU B CA 1
ATOM 1964 C C . GLU B 1 79 ? 3.109 27.703 11.125 1 97.44 79 GLU B C 1
ATOM 1966 O O . GLU B 1 79 ? 1.909 27.625 11.398 1 97.44 79 GLU B O 1
ATOM 1971 N N . LYS B 1 80 ? 3.551 28.047 9.977 1 98.25 80 LYS B N 1
ATOM 1972 C CA . LYS B 1 80 ? 2.633 28.266 8.859 1 98.25 80 LYS B CA 1
ATOM 1973 C C . LYS B 1 80 ? 1.887 26.984 8.508 1 98.25 80 LYS B C 1
ATOM 1975 O O . LYS B 1 80 ? 0.692 27.016 8.211 1 98.25 80 LYS B O 1
ATOM 1980 N N . LEU B 1 81 ? 2.568 25.906 8.562 1 98.69 81 LEU B N 1
ATOM 1981 C CA . LEU B 1 81 ? 1.948 24.625 8.273 1 98.69 81 LEU B CA 1
ATOM 1982 C C . LEU B 1 81 ? 0.861 24.297 9.289 1 98.69 81 LEU B C 1
ATOM 1984 O O . LEU B 1 81 ? -0.245 23.906 8.922 1 98.69 81 LEU B O 1
ATOM 1988 N N . ILE B 1 82 ? 1.198 24.5 10.516 1 98.69 82 ILE B N 1
ATOM 1989 C CA . ILE B 1 82 ? 0.258 24.219 11.594 1 98.69 82 ILE B CA 1
ATOM 1990 C C . ILE B 1 82 ? -0.989 25.078 11.43 1 98.69 82 ILE B C 1
ATOM 1992 O O . ILE B 1 82 ? -2.115 24.578 11.523 1 98.69 82 ILE B O 1
ATOM 1996 N N . SER B 1 83 ? -0.764 26.328 11.18 1 98.69 83 SER B N 1
ATOM 1997 C CA . SER B 1 83 ? -1.874 27.25 10.969 1 98.69 83 SER B CA 1
ATOM 1998 C C . SER B 1 83 ? -2.727 26.812 9.773 1 98.69 83 SER B C 1
ATOM 2000 O O . SER B 1 83 ? -3.957 26.844 9.844 1 98.69 83 SER B O 1
ATOM 2002 N N . PHE B 1 84 ? -2.088 26.453 8.695 1 98.81 84 PHE B N 1
ATOM 2003 C CA . PHE B 1 84 ? -2.762 25.969 7.492 1 98.81 84 PHE B CA 1
ATOM 2004 C C . PHE B 1 84 ? -3.646 24.781 7.805 1 98.81 84 PHE B C 1
ATOM 2006 O O . PHE B 1 84 ? -4.809 24.734 7.398 1 98.81 84 PHE B O 1
ATOM 2013 N N . ILE B 1 85 ? -3.125 23.844 8.555 1 98.81 85 ILE B N 1
ATOM 2014 C CA . ILE B 1 85 ? -3.84 22.609 8.883 1 98.81 85 ILE B CA 1
ATOM 2015 C C . ILE B 1 85 ? -5.066 22.938 9.734 1 98.81 85 ILE B C 1
ATOM 2017 O O . ILE B 1 85 ? -6.184 22.531 9.406 1 98.81 85 ILE B O 1
ATOM 2021 N N . LYS B 1 86 ? -4.863 23.703 10.758 1 98.38 86 LYS B N 1
ATOM 2022 C CA . LYS B 1 86 ? -5.922 23.984 11.719 1 98.38 86 LYS B CA 1
ATOM 2023 C C . LYS B 1 86 ? -7.035 24.812 11.078 1 98.38 86 LYS B C 1
ATOM 2025 O O . LYS B 1 86 ? -8.203 24.672 11.438 1 98.38 86 LYS B O 1
ATOM 2030 N N . SER B 1 87 ? -6.715 25.531 10.07 1 98.5 87 SER B N 1
ATOM 2031 C CA . SER B 1 87 ? -7.672 26.469 9.477 1 98.5 87 SER B CA 1
ATOM 2032 C C . SER B 1 87 ? -8.445 25.812 8.336 1 98.5 87 SER B C 1
ATOM 2034 O O . SER B 1 87 ? -9.516 26.297 7.953 1 98.5 87 SER B O 1
ATOM 2036 N N . ASN B 1 88 ? -7.973 24.719 7.836 1 98.62 88 ASN B N 1
ATOM 2037 C CA . ASN B 1 88 ? -8.523 24.312 6.547 1 98.62 88 ASN B CA 1
ATOM 2038 C C . ASN B 1 88 ? -9.203 22.953 6.637 1 98.62 88 ASN B C 1
ATOM 2040 O O . ASN B 1 88 ? -9.938 22.562 5.727 1 98.62 88 ASN B O 1
ATOM 2044 N N . PHE B 1 89 ? -9.031 22.266 7.727 1 98.81 89 PHE B N 1
ATOM 2045 C CA . PHE B 1 89 ? -9.531 20.891 7.742 1 98.81 89 PHE B CA 1
ATOM 2046 C C . PHE B 1 89 ? -10.383 20.641 8.984 1 98.81 89 PHE B C 1
ATOM 2048 O O . PHE B 1 89 ? -10.07 21.141 10.07 1 98.81 89 PHE B O 1
ATOM 2055 N N . GLU B 1 90 ? -11.375 19.828 8.781 1 98.62 90 GLU B N 1
ATOM 2056 C CA . GLU B 1 90 ? -12.305 19.453 9.844 1 98.62 90 GLU B CA 1
ATOM 2057 C C . GLU B 1 90 ? -11.922 18.109 10.453 1 98.62 90 GLU B C 1
ATOM 2059 O O . GLU B 1 90 ? -12.266 17.812 11.602 1 98.62 90 GLU B O 1
ATOM 2064 N N . GLN B 1 91 ? -11.367 17.25 9.664 1 98.81 91 GLN B N 1
ATOM 2065 C CA . GLN B 1 91 ? -10.875 15.93 10.055 1 98.81 91 GLN B CA 1
ATOM 2066 C C . GLN B 1 91 ? -9.391 15.789 9.766 1 98.81 91 GLN B C 1
ATOM 2068 O O . GLN B 1 91 ? -8.977 15.766 8.602 1 98.81 91 GLN B O 1
ATOM 2073 N N . ILE B 1 92 ? -8.586 15.828 10.883 1 98.94 92 ILE B N 1
ATOM 2074 C CA . ILE B 1 92 ? -7.133 15.734 10.773 1 98.94 92 ILE B CA 1
ATOM 2075 C C . ILE B 1 92 ? -6.648 14.422 11.375 1 98.94 92 ILE B C 1
ATOM 2077 O O . ILE B 1 92 ? -6.762 14.211 12.586 1 98.94 92 ILE B O 1
ATOM 2081 N N . LEU B 1 93 ? -6.113 13.57 10.547 1 98.94 93 LEU B N 1
ATOM 2082 C CA . LEU B 1 93 ? -5.719 12.234 10.961 1 98.94 93 LEU B CA 1
ATOM 2083 C C . LEU B 1 93 ? -4.23 12 10.703 1 98.94 93 LEU B C 1
ATOM 2085 O O . LEU B 1 93 ? -3.73 12.289 9.617 1 98.94 93 LEU B O 1
ATOM 2089 N N . GLY B 1 94 ? -3.529 11.578 11.719 1 98.94 94 GLY B N 1
ATOM 2090 C CA . GLY B 1 94 ? -2.168 11.102 11.531 1 98.94 94 GLY B CA 1
ATOM 2091 C C . GLY B 1 94 ? -2.092 9.602 11.297 1 98.94 94 GLY B C 1
ATOM 2092 O O . GLY B 1 94 ? -2.676 8.82 12.047 1 98.94 94 GLY B O 1
ATOM 2093 N N . ILE B 1 95 ? -1.441 9.203 10.273 1 98.81 95 ILE B N 1
ATOM 2094 C CA . ILE B 1 95 ? -1.168 7.789 10.047 1 98.81 95 ILE B CA 1
ATOM 2095 C C . ILE B 1 95 ? 0.124 7.398 10.766 1 98.81 95 ILE B C 1
ATOM 2097 O O . ILE B 1 95 ? 1.219 7.602 10.234 1 98.81 95 ILE B O 1
ATOM 2101 N N . GLU B 1 96 ? -0.062 6.902 11.938 1 97.44 96 GLU B N 1
ATOM 2102 C CA . GLU B 1 96 ? 1.061 6.637 12.828 1 97.44 96 GLU B CA 1
ATOM 2103 C C . GLU B 1 96 ? 0.656 5.68 13.953 1 97.44 96 GLU B C 1
ATOM 2105 O O . GLU B 1 96 ? -0.469 5.746 14.453 1 97.44 96 GLU B O 1
ATOM 2110 N N . ILE B 1 97 ? 1.631 4.793 14.211 1 95.69 97 ILE B N 1
ATOM 2111 C CA . ILE B 1 97 ? 1.414 3.969 15.391 1 95.69 97 ILE B CA 1
ATOM 2112 C C . ILE B 1 97 ? 1.78 4.758 16.656 1 95.69 97 ILE B C 1
ATOM 2114 O O . ILE B 1 97 ? 2.945 5.109 16.844 1 95.69 97 ILE B O 1
ATOM 2118 N N . THR B 1 98 ? 0.83 5.117 17.453 1 94.62 98 THR B N 1
ATOM 2119 C CA . THR B 1 98 ? 1.009 5.781 18.734 1 94.62 98 THR B CA 1
ATOM 2120 C C . THR B 1 98 ? 0.319 5 19.844 1 94.62 98 THR B C 1
ATOM 2122 O O . THR B 1 98 ? -0.342 3.994 19.594 1 94.62 98 THR B O 1
ATOM 2125 N N . ASN B 1 99 ? 0.452 5.441 21.078 1 93.06 99 ASN B N 1
ATOM 2126 C CA . ASN B 1 99 ? -0.137 4.758 22.219 1 93.06 99 ASN B CA 1
ATOM 2127 C C . ASN B 1 99 ? -1.662 4.754 22.141 1 93.06 99 ASN B C 1
ATOM 2129 O O . ASN B 1 99 ? -2.312 3.861 22.688 1 93.06 99 ASN B O 1
ATOM 2133 N N . ASN B 1 100 ? -2.178 5.719 21.469 1 95.38 100 ASN B N 1
ATOM 2134 C CA . ASN B 1 100 ? -3.631 5.844 21.422 1 95.38 100 ASN B CA 1
ATOM 2135 C C . ASN B 1 100 ? -4.168 5.77 20 1 95.38 100 ASN B C 1
ATOM 2137 O O . ASN B 1 100 ? -5.293 6.195 19.734 1 95.38 100 ASN B O 1
ATOM 2141 N N . SER B 1 101 ? -3.332 5.355 19.125 1 97.75 101 SER B N 1
ATOM 2142 C CA . SER B 1 101 ? -3.789 5.254 17.75 1 97.75 101 SER B CA 1
ATOM 2143 C C . SER B 1 101 ? -4.902 4.223 17.609 1 97.75 101 SER B C 1
ATOM 2145 O O . SER B 1 101 ? -4.918 3.217 18.328 1 97.75 101 SER B O 1
ATOM 2147 N N . ILE B 1 102 ? -5.855 4.508 16.703 1 98.44 102 ILE B N 1
ATOM 2148 C CA . ILE B 1 102 ? -7.02 3.662 16.453 1 98.44 102 ILE B CA 1
ATOM 2149 C C . ILE B 1 102 ? -6.75 2.75 15.266 1 98.44 102 ILE B C 1
ATOM 2151 O O . ILE B 1 102 ? -6.281 3.207 14.219 1 98.44 102 ILE B O 1
ATOM 2155 N N . PRO B 1 103 ? -6.969 1.403 15.422 1 98.12 103 PRO B N 1
ATOM 2156 C CA . PRO B 1 103 ? -6.875 0.556 14.234 1 98.12 103 PRO B CA 1
ATOM 2157 C C . PRO B 1 103 ? -7.77 1.038 13.094 1 98.12 103 PRO B C 1
ATOM 2159 O O . PRO B 1 103 ? -8.906 1.447 13.328 1 98.12 103 PRO B O 1
ATOM 2162 N N . LEU B 1 104 ? -7.227 0.991 11.938 1 98.69 104 LEU B N 1
ATOM 2163 C CA . LEU B 1 104 ? -7.895 1.549 10.766 1 98.69 104 LEU B CA 1
ATOM 2164 C C . LEU B 1 104 ? -9.289 0.954 10.602 1 98.69 104 LEU B C 1
ATOM 2166 O O . LEU B 1 104 ? -10.242 1.671 10.289 1 98.69 104 LEU B O 1
ATOM 2170 N N . ASN B 1 105 ? -9.453 -0.341 10.852 1 97.62 105 ASN B N 1
ATOM 2171 C CA . ASN B 1 105 ? -10.727 -1.019 10.641 1 97.62 105 ASN B CA 1
ATOM 2172 C C . ASN B 1 105 ? -11.742 -0.665 11.727 1 97.62 105 ASN B C 1
ATOM 2174 O O . ASN B 1 105 ? -12.906 -1.035 11.633 1 97.62 105 ASN B O 1
ATOM 2178 N N . LYS B 1 106 ? -11.297 0.044 12.719 1 98.12 106 LYS B N 1
ATOM 2179 C CA . LYS B 1 106 ? -12.188 0.443 13.805 1 98.12 106 LYS B CA 1
ATOM 2180 C C . LYS B 1 106 ? -12.461 1.943 13.773 1 98.12 106 LYS B C 1
ATOM 2182 O O . LYS B 1 106 ? -13.266 2.451 14.555 1 98.12 106 LYS B O 1
ATOM 2187 N N . PHE B 1 107 ? -11.781 2.639 12.906 1 98.69 107 PHE B N 1
ATOM 2188 C CA . PHE B 1 107 ? -11.945 4.086 12.828 1 98.69 107 PHE B CA 1
ATOM 2189 C C . PHE B 1 107 ? -13.18 4.441 11.992 1 98.69 107 PHE B C 1
ATOM 2191 O O . PHE B 1 107 ? -13.367 3.902 10.906 1 98.69 107 PHE B O 1
ATOM 2198 N N . GLU B 1 108 ? -13.961 5.312 12.5 1 98.5 108 GLU B N 1
ATOM 2199 C CA . GLU B 1 108 ? -15.141 5.789 11.781 1 98.5 108 GLU B CA 1
ATOM 2200 C C . GLU B 1 108 ? -14.82 7.051 10.984 1 98.5 108 GLU B C 1
ATOM 2202 O O . GLU B 1 108 ? -14.867 8.156 11.523 1 98.5 108 GLU B O 1
ATOM 2207 N N . PHE B 1 109 ? -14.594 6.887 9.773 1 98.75 109 PHE B N 1
ATOM 2208 C CA . PHE B 1 109 ? -14.258 7.977 8.867 1 98.75 109 PHE B CA 1
ATOM 2209 C C . PHE B 1 109 ? -15.5 8.797 8.523 1 98.75 109 PHE B C 1
ATOM 2211 O O . PHE B 1 109 ? -16.547 8.234 8.188 1 98.75 109 PHE B O 1
ATOM 2218 N N . ASP B 1 110 ? -15.422 10.086 8.602 1 98.75 110 ASP B N 1
ATOM 2219 C CA . ASP B 1 110 ? -16.531 10.984 8.266 1 98.75 110 ASP B CA 1
ATOM 2220 C C . ASP B 1 110 ? -16.328 11.602 6.883 1 98.75 110 ASP B C 1
ATOM 2222 O O . ASP B 1 110 ? -15.633 12.617 6.742 1 98.75 110 ASP B O 1
ATOM 2226 N N . SER B 1 111 ? -17 11.094 5.918 1 98.44 111 SER B N 1
ATOM 2227 C CA . SER B 1 111 ? -16.781 11.461 4.523 1 98.44 111 SER B CA 1
ATOM 2228 C C . SER B 1 111 ? -17.391 12.828 4.219 1 98.44 111 SER B C 1
ATOM 2230 O O . SER B 1 111 ? -17.188 13.375 3.133 1 98.44 111 SER B O 1
ATOM 2232 N N . SER B 1 112 ? -18.094 13.398 5.121 1 98.44 112 SER B N 1
ATOM 2233 C CA . SER B 1 112 ? -18.688 14.719 4.918 1 98.44 112 SER B CA 1
ATOM 2234 C C . SER B 1 112 ? -17.688 15.82 5.262 1 98.44 112 SER B C 1
ATOM 2236 O O . SER B 1 112 ? -17.922 17 4.961 1 98.44 112 SER B O 1
ATOM 2238 N N . LYS B 1 113 ? -16.562 15.484 5.812 1 98.69 113 LYS B N 1
ATOM 2239 C CA . LYS B 1 113 ? -15.594 16.469 6.301 1 98.69 113 LYS B CA 1
ATOM 2240 C C . LYS B 1 113 ? -14.391 16.562 5.367 1 98.69 113 LYS B C 1
ATOM 2242 O O . LYS B 1 113 ? -13.914 15.539 4.855 1 98.69 113 LYS B O 1
ATOM 2247 N N . LYS B 1 114 ? -13.93 17.766 5.227 1 98.81 114 LYS B N 1
ATOM 2248 C CA . LYS B 1 114 ? -12.633 17.953 4.578 1 98.81 114 LYS B CA 1
ATOM 2249 C C . LYS B 1 114 ? -11.508 17.359 5.418 1 98.81 114 LYS B C 1
ATOM 2251 O O . LYS B 1 114 ? -11.32 17.734 6.578 1 98.81 114 LYS B O 1
ATOM 2256 N N . THR B 1 115 ? -10.727 16.438 4.816 1 98.94 115 THR B N 1
ATOM 2257 C CA . THR B 1 115 ? -9.844 15.602 5.633 1 98.94 115 THR B CA 1
ATOM 2258 C C . THR B 1 115 ? -8.383 15.828 5.262 1 98.94 115 THR B C 1
ATOM 2260 O O . THR B 1 115 ? -8.047 15.914 4.078 1 98.94 115 THR B O 1
ATOM 2263 N N . ALA B 1 116 ? -7.551 15.984 6.254 1 98.94 116 ALA B N 1
ATOM 2264 C CA . ALA B 1 116 ? -6.102 15.906 6.109 1 98.94 116 ALA B CA 1
ATOM 2265 C C . ALA B 1 116 ? -5.566 14.578 6.625 1 98.94 116 ALA B C 1
ATOM 2267 O O . ALA B 1 116 ? -5.879 14.164 7.746 1 98.94 116 ALA B O 1
ATOM 2268 N N . LEU B 1 117 ? -4.832 13.938 5.812 1 98.94 117 LEU B N 1
ATOM 2269 C CA . LEU B 1 117 ? -4.07 12.758 6.211 1 98.94 117 LEU B CA 1
ATOM 2270 C C . LEU B 1 117 ? -2.586 13.086 6.32 1 98.94 117 LEU B C 1
ATOM 2272 O O . LEU B 1 117 ? -1.952 13.453 5.332 1 98.94 117 LEU B O 1
ATOM 2276 N N . ILE B 1 118 ? -2.053 12.938 7.512 1 98.94 118 ILE B N 1
ATOM 2277 C CA . ILE B 1 118 ? -0.659 13.297 7.742 1 98.94 118 ILE B CA 1
ATOM 2278 C C . ILE B 1 118 ? 0.197 12.039 7.828 1 98.94 118 ILE B C 1
ATOM 2280 O O . ILE B 1 118 ? -0.115 11.117 8.586 1 98.94 118 ILE B O 1
ATOM 2284 N N . ILE B 1 119 ? 1.224 12 7.031 1 98.81 119 ILE B N 1
ATOM 2285 C CA . ILE B 1 119 ? 2.221 10.93 7.09 1 98.81 119 ILE B CA 1
ATOM 2286 C C . ILE B 1 119 ? 3.582 11.523 7.449 1 98.81 119 ILE B C 1
ATOM 2288 O O . ILE B 1 119 ? 3.859 12.688 7.152 1 98.81 119 ILE B O 1
ATOM 2292 N N . GLY B 1 120 ? 4.398 10.703 8.062 1 98 120 GLY B N 1
ATOM 2293 C CA . GLY B 1 120 ? 5.645 11.219 8.609 1 98 120 GLY B CA 1
ATOM 2294 C C . GLY B 1 120 ? 6.875 10.625 7.945 1 98 120 GLY B C 1
ATOM 2295 O O . GLY B 1 120 ? 6.762 9.734 7.105 1 98 120 GLY B O 1
ATOM 2296 N N . SER B 1 121 ? 7.984 11.117 8.438 1 95.81 121 SER B N 1
ATOM 2297 C CA . SER B 1 121 ? 9.305 10.695 7.969 1 95.81 121 SER B CA 1
ATOM 2298 C C . SER B 1 121 ? 9.516 9.203 8.203 1 95.81 121 SER B C 1
ATOM 2300 O O . SER B 1 121 ? 9.055 8.656 9.203 1 95.81 121 SER B O 1
ATOM 2302 N N . GLU B 1 122 ? 10.305 8.562 7.285 1 93.81 122 GLU B N 1
ATOM 2303 C CA . GLU B 1 122 ? 10.617 7.137 7.371 1 93.81 122 GLU B CA 1
ATOM 2304 C C . GLU B 1 122 ? 11.57 6.852 8.531 1 93.81 122 GLU B C 1
ATOM 2306 O O . GLU B 1 122 ? 11.695 5.707 8.969 1 93.81 122 GLU B O 1
ATOM 2311 N N . VAL B 1 123 ? 12.109 7.922 9.062 1 88.56 123 VAL B N 1
ATOM 2312 C CA . VAL B 1 123 ? 13.133 7.77 10.086 1 88.56 123 VAL B CA 1
ATOM 2313 C C . VAL B 1 123 ? 12.547 8.078 11.461 1 88.56 123 VAL B C 1
ATOM 2315 O O . VAL B 1 123 ? 12.641 7.266 12.383 1 88.56 123 VAL B O 1
ATOM 2318 N N . VAL B 1 124 ? 11.781 9.219 11.547 1 92.5 124 VAL B N 1
ATOM 2319 C CA . VAL B 1 124 ? 11.406 9.68 12.883 1 92.5 124 VAL B CA 1
ATOM 2320 C C . VAL B 1 124 ? 9.891 9.742 13.008 1 92.5 124 VAL B C 1
ATOM 2322 O O . VAL B 1 124 ? 9.359 10.008 14.086 1 92.5 124 VAL B O 1
ATOM 2325 N N . GLY B 1 125 ? 9.156 9.484 11.898 1 96.38 125 GLY B N 1
ATOM 2326 C CA . GLY B 1 125 ? 7.707 9.547 11.953 1 96.38 125 GLY B CA 1
ATOM 2327 C C . GLY B 1 125 ? 7.168 10.969 11.914 1 96.38 125 GLY B C 1
ATOM 2328 O O . GLY B 1 125 ? 7.828 11.867 11.391 1 96.38 125 GLY B O 1
ATOM 2329 N N . ILE B 1 126 ? 5.992 11.141 12.344 1 98 126 ILE B N 1
ATOM 2330 C CA . ILE B 1 126 ? 5.352 12.453 12.383 1 98 126 ILE B CA 1
ATOM 2331 C C . ILE B 1 126 ? 5.887 13.25 13.57 1 98 126 ILE B C 1
ATOM 2333 O O . ILE B 1 126 ? 6.031 12.719 14.672 1 98 126 ILE B O 1
ATOM 2337 N N . SER B 1 127 ? 6.184 14.492 13.305 1 97.56 127 SER B N 1
ATOM 2338 C CA . SER B 1 127 ? 6.684 15.344 14.383 1 97.56 127 SER B CA 1
ATOM 2339 C C . SER B 1 127 ? 5.629 15.555 15.461 1 97.56 127 SER B C 1
ATOM 2341 O O . SER B 1 127 ? 4.43 15.508 15.18 1 97.56 127 SER B O 1
ATOM 2343 N N . ASP B 1 128 ? 6.074 15.82 16.656 1 97.25 128 ASP B N 1
ATOM 2344 C CA . ASP B 1 128 ? 5.172 16.047 17.781 1 97.25 128 ASP B CA 1
ATOM 2345 C C . ASP B 1 128 ? 4.23 17.219 17.5 1 97.25 128 ASP B C 1
ATOM 2347 O O . ASP B 1 128 ? 3.053 17.172 17.859 1 97.25 128 ASP B O 1
ATOM 2351 N N . GLU B 1 129 ? 4.727 18.203 16.922 1 97.44 129 GLU B N 1
ATOM 2352 C CA . GLU B 1 129 ? 3.938 19.391 16.609 1 97.44 129 GLU B CA 1
ATOM 2353 C C . GLU B 1 129 ? 2.752 19.062 15.703 1 97.44 129 GLU B C 1
ATOM 2355 O O . GLU B 1 129 ? 1.635 19.516 15.945 1 97.44 129 GLU B O 1
ATOM 2360 N N . LEU B 1 130 ? 2.947 18.234 14.727 1 98.44 130 LEU B N 1
ATOM 2361 C CA . LEU B 1 130 ? 1.87 17.875 13.812 1 98.44 130 LEU B CA 1
ATOM 2362 C C . LEU B 1 130 ? 0.965 16.812 14.422 1 98.44 130 LEU B C 1
ATOM 2364 O O . LEU B 1 130 ? -0.242 16.797 14.18 1 98.44 130 LEU B O 1
ATOM 2368 N N . LEU B 1 131 ? 1.572 15.922 15.242 1 98.38 131 LEU B N 1
ATOM 2369 C CA . LEU B 1 131 ? 0.734 14.969 15.969 1 98.38 131 LEU B CA 1
ATOM 2370 C C . LEU B 1 131 ? -0.279 15.703 16.844 1 98.38 131 LEU B C 1
ATOM 2372 O O . LEU B 1 131 ? -1.429 15.273 16.953 1 98.38 131 LEU B O 1
ATOM 2376 N N . ASN B 1 132 ? 0.161 16.812 17.344 1 97.94 132 ASN B N 1
ATOM 2377 C CA . ASN B 1 132 ? -0.696 17.609 18.219 1 97.94 132 ASN B CA 1
ATOM 2378 C C . ASN B 1 132 ? -1.833 18.266 17.453 1 97.94 132 ASN B C 1
ATOM 2380 O O . ASN B 1 132 ? -2.811 18.719 18.047 1 97.94 132 ASN B O 1
ATOM 2384 N N . CYS B 1 133 ? -1.738 18.359 16.141 1 98.31 133 CYS B N 1
ATOM 2385 C CA . CYS B 1 133 ? -2.793 18.906 15.297 1 98.31 133 CYS B CA 1
ATOM 2386 C C . CYS B 1 133 ? -3.861 17.859 15.016 1 98.31 133 CYS B C 1
ATOM 2388 O O . CYS B 1 133 ? -4.965 18.188 14.578 1 98.31 133 CYS B O 1
ATOM 2390 N N . CYS B 1 134 ? -3.543 16.609 15.219 1 98.62 134 CYS B N 1
ATOM 2391 C CA . CYS B 1 134 ? -4.426 15.523 14.82 1 98.62 134 CYS B CA 1
ATOM 2392 C C . CYS B 1 134 ? -5.512 15.297 15.867 1 98.62 134 CYS B C 1
ATOM 2394 O O . CYS B 1 134 ? -5.219 15.203 17.062 1 98.62 134 CYS B O 1
ATOM 2396 N N . GLN B 1 135 ? -6.703 15.156 15.398 1 98.56 135 GLN B N 1
ATOM 2397 C CA . GLN B 1 135 ? -7.766 14.727 16.297 1 98.56 135 GLN B CA 1
ATOM 2398 C C . GLN B 1 135 ? -7.621 13.25 16.656 1 98.56 135 GLN B C 1
ATOM 2400 O O . GLN B 1 135 ? -7.922 12.844 17.781 1 98.56 135 GLN B O 1
ATOM 2405 N N . ASN B 1 136 ? -7.18 12.445 15.688 1 98.69 136 ASN B N 1
ATOM 2406 C CA . ASN B 1 136 ? -6.914 11.023 15.875 1 98.69 136 ASN B CA 1
ATOM 2407 C C . ASN B 1 136 ? -5.68 10.578 15.094 1 98.69 136 ASN B C 1
ATOM 2409 O O . ASN B 1 136 ? -5.332 11.18 14.078 1 98.69 136 ASN B O 1
ATOM 2413 N N . THR B 1 137 ? -5.062 9.641 15.688 1 98.69 137 THR B N 1
ATOM 2414 C CA . THR B 1 137 ? -4.102 8.859 14.922 1 98.69 137 THR B CA 1
ATOM 2415 C C . THR B 1 137 ? -4.66 7.473 14.609 1 98.69 137 THR B C 1
ATOM 2417 O O . THR B 1 137 ? -5.41 6.902 15.406 1 98.69 137 THR B O 1
ATOM 2420 N N . ILE B 1 138 ? -4.328 7.012 13.406 1 98.75 138 ILE B N 1
ATOM 2421 C CA . ILE B 1 138 ? -4.805 5.703 12.977 1 98.75 138 ILE B CA 1
ATOM 2422 C C . ILE B 1 138 ? -3.617 4.832 12.57 1 98.75 138 ILE B C 1
ATOM 2424 O O . ILE B 1 138 ? -2.566 5.344 12.18 1 98.75 138 ILE B O 1
ATOM 2428 N N . HIS B 1 139 ? -3.764 3.537 12.75 1 98.38 139 HIS B N 1
ATOM 2429 C CA . HIS B 1 139 ? -2.709 2.609 12.352 1 98.38 139 HIS B CA 1
ATOM 2430 C C . HIS B 1 139 ? -3.287 1.391 11.641 1 98.38 139 HIS B C 1
ATOM 2432 O O . HIS B 1 139 ? -4.488 1.126 11.727 1 98.38 139 HIS B O 1
ATOM 2438 N N . ILE B 1 140 ? -2.496 0.754 10.867 1 98.12 140 ILE B N 1
ATOM 2439 C CA . ILE B 1 140 ? -2.822 -0.511 10.219 1 98.12 140 ILE B CA 1
ATOM 2440 C C . ILE B 1 140 ? -2.4 -1.674 11.117 1 98.12 140 ILE B C 1
ATOM 2442 O O . ILE B 1 140 ? -1.218 -1.827 11.43 1 98.12 140 ILE B O 1
ATOM 2446 N N . PRO B 1 141 ? -3.289 -2.477 11.539 1 96.69 141 PRO B N 1
ATOM 2447 C CA . PRO B 1 141 ? -2.871 -3.637 12.328 1 96.69 141 PRO B CA 1
ATOM 2448 C C . PRO B 1 141 ? -1.913 -4.555 11.57 1 96.69 141 PRO B C 1
ATOM 2450 O O . PRO B 1 141 ? -2.139 -4.852 10.391 1 96.69 141 PRO B O 1
ATOM 2453 N N . MET B 1 142 ? -0.879 -4.961 12.203 1 96.62 142 MET B N 1
ATOM 2454 C CA . MET B 1 142 ? 0.122 -5.863 11.641 1 96.62 142 MET B CA 1
ATOM 2455 C C . MET B 1 142 ? 0.248 -7.129 12.477 1 96.62 142 MET B C 1
ATOM 2457 O O . MET B 1 142 ? -0.067 -7.125 13.672 1 96.62 142 MET B O 1
ATOM 2461 N N . HIS B 1 143 ? 0.795 -8.141 11.867 1 95.94 143 HIS B N 1
ATOM 2462 C CA . HIS B 1 143 ? 0.739 -9.445 12.523 1 95.94 143 HIS B CA 1
ATOM 2463 C C . HIS B 1 143 ? 2.113 -10.102 12.562 1 95.94 143 HIS B C 1
ATOM 2465 O O . HIS B 1 143 ? 2.246 -11.242 12.992 1 95.94 143 HIS B O 1
ATOM 2471 N N . GLY B 1 144 ? 3.084 -9.406 12.031 1 95.12 144 GLY B N 1
ATOM 2472 C CA . GLY B 1 144 ? 4.406 -10 11.93 1 95.12 144 GLY B CA 1
ATOM 2473 C C . GLY B 1 144 ? 5.387 -9.461 12.953 1 95.12 144 GLY B C 1
ATOM 2474 O O . GLY B 1 144 ? 5 -9.117 14.07 1 95.12 144 GLY B O 1
ATOM 2475 N N . ILE B 1 145 ? 6.68 -9.539 12.617 1 93.69 145 ILE B N 1
ATOM 2476 C CA . ILE B 1 145 ? 7.754 -9.203 13.547 1 93.69 145 ILE B CA 1
ATOM 2477 C C . ILE B 1 145 ? 8.07 -7.715 13.453 1 93.69 145 ILE B C 1
ATOM 2479 O O . ILE B 1 145 ? 8.469 -7.102 14.445 1 93.69 145 ILE B O 1
ATOM 2483 N N . ASN B 1 146 ? 7.914 -7.211 12.289 1 91.75 146 ASN B N 1
ATOM 2484 C CA . ASN B 1 146 ? 8.219 -5.793 12.133 1 91.75 146 ASN B CA 1
ATOM 2485 C C . ASN B 1 146 ? 7.191 -4.918 12.844 1 91.75 146 ASN B C 1
ATOM 2487 O O . ASN B 1 146 ? 6.004 -5.25 12.875 1 91.75 146 ASN B O 1
ATOM 2491 N N . SER B 1 147 ? 7.641 -3.809 13.305 1 89.12 147 SER B N 1
ATOM 2492 C CA . SER B 1 147 ? 6.777 -2.93 14.086 1 89.12 147 SER B CA 1
ATOM 2493 C C . SER B 1 147 ? 6.25 -1.775 13.242 1 89.12 147 SER B C 1
ATOM 2495 O O . SER B 1 147 ? 5.473 -0.949 13.727 1 89.12 147 SER B O 1
ATOM 2497 N N . SER B 1 148 ? 6.695 -1.715 12.039 1 93.62 148 SER B N 1
ATOM 2498 C CA . SER B 1 148 ? 6.242 -0.635 11.164 1 93.62 148 SER B CA 1
ATOM 2499 C C . SER B 1 148 ? 6.27 -1.058 9.703 1 93.62 148 SER B C 1
ATOM 2501 O O . SER B 1 148 ? 6.836 -2.1 9.359 1 93.62 148 SER B O 1
ATOM 2503 N N . MET B 1 149 ? 5.605 -0.304 8.898 1 95.75 149 MET B N 1
ATOM 2504 C CA . MET B 1 149 ? 5.574 -0.55 7.461 1 95.75 149 MET B CA 1
ATOM 2505 C C . MET B 1 149 ? 6.023 0.686 6.688 1 95.75 149 MET B C 1
ATOM 2507 O O . MET B 1 149 ? 6.164 1.767 7.262 1 95.75 149 MET B O 1
ATOM 2511 N N . ASN B 1 150 ? 6.383 0.465 5.441 1 97.56 150 ASN B N 1
ATOM 2512 C CA . ASN B 1 150 ? 6.723 1.595 4.582 1 97.56 150 ASN B CA 1
ATOM 2513 C C . ASN B 1 150 ? 5.602 2.629 4.547 1 97.56 150 ASN B C 1
ATOM 2515 O O . ASN B 1 150 ? 4.43 2.275 4.422 1 97.56 150 ASN B O 1
ATOM 2519 N N . VAL B 1 151 ? 5.934 3.84 4.613 1 98.5 151 VAL B N 1
ATOM 2520 C CA . VAL B 1 151 ? 4.98 4.93 4.785 1 98.5 151 VAL B CA 1
ATOM 2521 C C . VAL B 1 151 ? 4.012 4.961 3.607 1 98.5 151 VAL B C 1
ATOM 2523 O O . VAL B 1 151 ? 2.828 5.27 3.773 1 98.5 151 VAL B O 1
ATOM 2526 N N . THR B 1 152 ? 4.469 4.652 2.361 1 98.81 152 THR B N 1
ATOM 2527 C CA . THR B 1 152 ? 3.586 4.742 1.203 1 98.81 152 THR B CA 1
ATOM 2528 C C . THR B 1 152 ? 2.664 3.529 1.129 1 98.81 152 THR B C 1
ATOM 2530 O O . THR B 1 152 ? 1.566 3.609 0.574 1 98.81 152 THR B O 1
ATOM 2533 N N . HIS B 1 153 ? 3.096 2.359 1.698 1 98.81 153 HIS B N 1
ATOM 2534 C CA . HIS B 1 153 ? 2.18 1.234 1.836 1 98.81 153 HIS B CA 1
ATOM 2535 C C . HIS B 1 153 ? 1.048 1.561 2.805 1 98.81 153 HIS B C 1
ATOM 2537 O O . HIS B 1 153 ? -0.119 1.278 2.523 1 98.81 153 HIS B O 1
ATOM 2543 N N . ALA B 1 154 ? 1.402 2.172 3.912 1 98.88 154 ALA B N 1
ATOM 2544 C CA . ALA B 1 154 ? 0.382 2.6 4.867 1 98.88 154 ALA B CA 1
ATOM 2545 C C . ALA B 1 154 ? -0.594 3.58 4.223 1 98.88 154 ALA B C 1
ATOM 2547 O O . ALA B 1 154 ? -1.811 3.434 4.355 1 98.88 154 ALA B O 1
ATOM 2548 N N . LEU B 1 155 ? -0.047 4.543 3.5 1 98.94 155 LEU B N 1
ATOM 2549 C CA . LEU B 1 155 ? -0.875 5.551 2.844 1 98.94 155 LEU B CA 1
ATOM 2550 C C . LEU B 1 155 ? -1.819 4.906 1.836 1 98.94 155 LEU B C 1
ATOM 2552 O O . LEU B 1 155 ? -2.996 5.266 1.763 1 98.94 155 LEU B O 1
ATOM 2556 N N . SER B 1 156 ? -1.308 3.938 1.055 1 98.94 156 SER B N 1
ATOM 2557 C CA . SER B 1 156 ? -2.129 3.305 0.028 1 98.94 156 SER B CA 1
ATOM 2558 C C . SER B 1 156 ? -3.324 2.586 0.643 1 98.94 156 SER B C 1
ATOM 2560 O O . SER B 1 156 ? -4.441 2.672 0.128 1 98.94 156 SER B O 1
ATOM 2562 N N . ILE B 1 157 ? -3.096 1.911 1.767 1 98.94 157 ILE B N 1
ATOM 2563 C CA . ILE B 1 157 ? -4.152 1.185 2.461 1 98.94 157 ILE B CA 1
ATOM 2564 C C . ILE B 1 157 ? -5.191 2.168 2.992 1 98.94 157 ILE B C 1
ATOM 2566 O O . ILE B 1 157 ? -6.395 1.963 2.818 1 98.94 157 ILE B O 1
ATOM 2570 N N . VAL B 1 158 ? -4.77 3.236 3.602 1 98.94 158 VAL B N 1
ATOM 2571 C CA . VAL B 1 158 ? -5.66 4.219 4.211 1 98.94 158 VAL B CA 1
ATOM 2572 C C . VAL B 1 158 ? -6.48 4.914 3.129 1 98.94 158 VAL B C 1
ATOM 2574 O O . VAL B 1 158 ? -7.699 5.059 3.26 1 98.94 158 VAL B O 1
ATOM 2577 N N . LEU B 1 159 ? -5.82 5.344 2.037 1 98.94 159 LEU B N 1
ATOM 2578 C CA . LEU B 1 159 ? -6.52 6.023 0.954 1 98.94 159 LEU B CA 1
ATOM 2579 C C . LEU B 1 159 ? -7.566 5.109 0.325 1 98.94 159 LEU B C 1
ATOM 2581 O O . LEU B 1 159 ? -8.695 5.535 0.072 1 98.94 159 LEU B O 1
ATOM 2585 N N . TYR B 1 160 ? -7.199 3.865 0.09 1 98.88 160 TYR B N 1
ATOM 2586 C CA . TYR B 1 160 ? -8.18 2.924 -0.441 1 98.88 160 TYR B CA 1
ATOM 2587 C C . TYR B 1 160 ? -9.375 2.791 0.496 1 98.88 160 TYR B C 1
ATOM 2589 O O . TYR B 1 160 ? -10.523 2.891 0.062 1 98.88 160 TYR B O 1
ATOM 2597 N N . THR B 1 161 ? -9.07 2.559 1.753 1 98.81 161 THR B N 1
ATOM 2598 C CA . THR B 1 161 ? -10.117 2.33 2.748 1 98.81 161 THR B CA 1
ATOM 2599 C C . THR B 1 161 ? -11.07 3.52 2.816 1 98.81 161 THR B C 1
ATOM 2601 O O . THR B 1 161 ? -12.289 3.35 2.758 1 98.81 161 THR B O 1
ATOM 2604 N N . PHE B 1 162 ? -10.555 4.715 2.832 1 98.81 162 PHE B N 1
ATOM 2605 C CA . PHE B 1 162 ? -11.383 5.895 3.059 1 98.81 162 PHE B CA 1
ATOM 2606 C C . PHE B 1 162 ? -12.125 6.281 1.788 1 98.81 162 PHE B C 1
ATOM 2608 O O . PHE B 1 162 ? -13.273 6.727 1.847 1 98.81 162 PHE B O 1
ATOM 2615 N N . THR B 1 163 ? -11.508 6.145 0.612 1 98.25 163 THR B N 1
ATOM 2616 C CA . THR B 1 163 ? -12.172 6.566 -0.619 1 98.25 163 THR B CA 1
ATOM 2617 C C . THR B 1 163 ? -13.352 5.66 -0.938 1 98.25 163 THR B C 1
ATOM 2619 O O . THR B 1 163 ? -14.258 6.051 -1.679 1 98.25 163 THR B O 1
ATOM 2622 N N . GLN B 1 164 ? -13.383 4.461 -0.333 1 97.12 164 GLN B N 1
ATOM 2623 C CA . GLN B 1 164 ? -14.516 3.562 -0.508 1 97.12 164 GLN B CA 1
ATOM 2624 C C . GLN B 1 164 ? -15.734 4.055 0.27 1 97.12 164 GLN B C 1
ATOM 2626 O O . GLN B 1 164 ? -16.844 3.561 0.07 1 97.12 164 GLN B O 1
ATOM 2631 N N . LYS B 1 165 ? -15.523 5.031 1.091 1 97.44 165 LYS B N 1
ATOM 2632 C CA . LYS B 1 165 ? -16.594 5.457 1.988 1 97.44 165 LYS B CA 1
ATOM 2633 C C . LYS B 1 165 ? -17.375 6.617 1.39 1 97.44 165 LYS B C 1
ATOM 2635 O O . LYS B 1 165 ? -18.375 7.066 1.969 1 97.44 165 LYS B O 1
ATOM 2640 N N . PHE B 1 166 ? -16.953 7.125 0.297 1 96.19 166 PHE B N 1
ATOM 2641 C CA . PHE B 1 166 ? -17.641 8.227 -0.37 1 96.19 166 PHE B CA 1
ATOM 2642 C C . PHE B 1 166 ? -18.672 7.703 -1.351 1 96.19 166 PHE B C 1
ATOM 2644 O O . PHE B 1 166 ? -18.531 6.609 -1.897 1 96.19 166 PHE B O 1
#